Protein AF-A0A9P3EN30-F1 (afdb_monomer_lite)

pLDDT: mean 70.34, std 11.1, range [42.25, 89.81]

Structure (mmCIF, N/CA/C/O backbone):
data_AF-A0A9P3EN30-F1
#
_entry.id   AF-A0A9P3EN30-F1
#
loop_
_atom_site.group_PDB
_atom_site.id
_atom_site.type_symbol
_atom_site.label_atom_id
_atom_site.label_alt_id
_atom_site.label_comp_id
_atom_site.label_asym_id
_atom_site.label_entity_id
_atom_site.label_seq_id
_atom_site.pdbx_PDB_ins_code
_atom_site.Cartn_x
_atom_site.Cartn_y
_atom_site.Cartn_z
_atom_site.occupancy
_atom_site.B_iso_or_equiv
_atom_site.auth_seq_id
_atom_site.auth_comp_id
_atom_site.auth_asym_id
_atom_site.auth_atom_id
_atom_site.pdbx_PDB_model_num
ATOM 1 N N . MET A 1 1 ? -31.417 14.725 46.335 1.00 55.69 1 MET A N 1
ATOM 2 C CA . MET A 1 1 ? -30.729 13.462 46.699 1.00 55.69 1 MET A CA 1
ATOM 3 C C . MET A 1 1 ? -31.680 12.294 46.997 1.00 55.69 1 MET A C 1
ATOM 5 O O . MET A 1 1 ? -31.452 11.221 46.461 1.00 55.69 1 MET A O 1
ATOM 9 N N . LYS A 1 2 ? -32.785 12.468 47.745 1.00 59.62 2 LYS A N 1
ATOM 10 C CA . LYS A 1 2 ? -33.697 11.354 48.117 1.00 59.62 2 LYS A CA 1
ATOM 11 C C . LYS A 1 2 ? -34.393 10.621 46.945 1.00 59.62 2 LYS A C 1
ATOM 13 O O . LYS A 1 2 ? -34.670 9.437 47.063 1.00 59.62 2 LYS A O 1
ATOM 18 N N . LYS A 1 3 ? -34.639 11.283 45.805 1.00 69.25 3 LYS A N 1
ATOM 19 C CA . LYS A 1 3 ? -35.356 10.684 44.655 1.00 69.25 3 LYS A CA 1
ATOM 20 C C . LYS A 1 3 ? -34.527 9.665 43.844 1.00 69.25 3 LYS A C 1
ATOM 22 O O . LYS A 1 3 ? -35.104 8.753 43.269 1.00 69.25 3 LYS A O 1
ATOM 27 N N . LEU A 1 4 ? -33.194 9.782 43.831 1.00 76.06 4 LEU A N 1
ATOM 28 C CA . LEU A 1 4 ? -32.304 8.910 43.041 1.00 76.06 4 LEU A CA 1
ATOM 29 C C . LEU A 1 4 ? -32.184 7.501 43.651 1.00 76.06 4 LEU A C 1
ATOM 31 O O . LEU A 1 4 ? -32.182 6.499 42.946 1.00 76.06 4 LEU A O 1
ATOM 35 N N . ILE A 1 5 ? -32.139 7.438 44.982 1.00 75.88 5 ILE A N 1
ATOM 36 C CA . ILE A 1 5 ? -31.975 6.195 45.747 1.00 75.88 5 ILE A CA 1
ATOM 37 C C . ILE A 1 5 ? -33.205 5.292 45.581 1.00 75.88 5 ILE A C 1
ATOM 39 O O . ILE A 1 5 ? -33.071 4.081 45.431 1.00 75.88 5 ILE A O 1
ATOM 43 N N . ILE A 1 6 ? -34.401 5.890 45.532 1.00 78.94 6 ILE A N 1
ATOM 44 C CA . ILE A 1 6 ? -35.661 5.163 45.333 1.00 78.94 6 ILE A CA 1
ATOM 45 C C . ILE A 1 6 ? -35.693 4.508 43.946 1.00 78.94 6 ILE A C 1
ATOM 47 O O . ILE A 1 6 ? -36.067 3.347 43.835 1.00 78.94 6 ILE A O 1
ATOM 51 N N . ALA A 1 7 ? -35.238 5.202 42.898 1.00 75.12 7 ALA A N 1
ATOM 52 C CA . ALA A 1 7 ? -35.200 4.645 41.545 1.00 75.12 7 ALA A CA 1
ATOM 53 C C . ALA A 1 7 ? -34.265 3.426 41.441 1.00 75.12 7 ALA A C 1
ATOM 55 O O . ALA A 1 7 ? -34.632 2.412 40.853 1.00 75.12 7 ALA A O 1
ATOM 56 N N . ILE A 1 8 ? -33.089 3.491 42.071 1.00 72.56 8 ILE A N 1
ATOM 57 C CA . ILE A 1 8 ? -32.125 2.381 42.095 1.00 72.56 8 ILE A CA 1
ATOM 58 C C . ILE A 1 8 ? -32.691 1.181 42.871 1.00 72.56 8 ILE A C 1
ATOM 60 O O . ILE A 1 8 ? -32.582 0.049 42.404 1.00 72.56 8 ILE A O 1
ATOM 64 N N . LEU A 1 9 ? -33.355 1.417 44.010 1.00 73.81 9 LEU A N 1
ATOM 65 C CA . LEU A 1 9 ? -34.010 0.369 44.806 1.00 73.81 9 LEU A CA 1
ATOM 66 C C . LEU A 1 9 ? -35.153 -0.321 44.051 1.00 73.81 9 LEU A C 1
ATOM 68 O O . LEU A 1 9 ? -35.285 -1.539 44.133 1.00 73.81 9 LEU A O 1
ATOM 72 N N . VAL A 1 10 ? -35.944 0.434 43.283 1.00 76.12 10 VAL A N 1
ATOM 73 C CA . VAL A 1 10 ? -37.014 -0.124 42.442 1.00 76.12 10 VAL A CA 1
ATOM 74 C C . VAL A 1 10 ? -36.429 -0.997 41.329 1.00 76.12 10 VAL A C 1
ATOM 76 O O . VAL A 1 10 ? -36.909 -2.106 41.113 1.00 76.12 10 VAL A O 1
ATOM 79 N N . ILE A 1 11 ? -35.346 -0.565 40.674 1.00 70.62 11 ILE A N 1
ATOM 80 C CA . ILE A 1 11 ? -34.656 -1.368 39.650 1.00 70.62 11 ILE A CA 1
ATOM 81 C C . ILE A 1 11 ? -34.078 -2.659 40.259 1.00 70.62 11 ILE A C 1
ATOM 83 O O . ILE A 1 11 ? -34.235 -3.736 39.684 1.00 70.62 11 ILE A O 1
ATOM 87 N N . LEU A 1 12 ? -33.471 -2.583 41.448 1.00 67.75 12 LEU A N 1
ATOM 88 C CA . LEU A 1 12 ? -32.952 -3.743 42.187 1.00 67.75 12 LEU A CA 1
ATOM 89 C C . LEU A 1 12 ? -34.051 -4.734 42.602 1.00 67.75 12 LEU A C 1
ATOM 91 O O . LEU A 1 12 ? -33.827 -5.946 42.550 1.00 67.75 12 LEU A O 1
ATOM 95 N N . ALA A 1 13 ? -35.227 -4.233 42.985 1.00 71.25 13 ALA A N 1
ATOM 96 C CA . ALA A 1 13 ? -36.374 -5.051 43.367 1.00 71.25 13 ALA A CA 1
ATOM 97 C C . ALA A 1 13 ? -37.032 -5.742 42.161 1.00 71.25 13 ALA A C 1
ATOM 99 O O . ALA A 1 13 ? -37.394 -6.911 42.255 1.00 71.25 13 ALA A O 1
ATOM 100 N N . VAL A 1 14 ? -37.147 -5.048 41.022 1.00 70.69 14 VAL A N 1
ATOM 101 C CA . VAL A 1 14 ? -37.791 -5.576 39.805 1.00 70.69 14 VAL A CA 1
ATOM 102 C C . VAL A 1 14 ? -36.902 -6.587 39.080 1.00 70.69 14 VAL A C 1
ATOM 104 O O . VAL A 1 14 ? -37.383 -7.632 38.649 1.00 70.69 14 VAL A O 1
ATOM 107 N N . PHE A 1 15 ? -35.601 -6.312 38.949 1.00 64.19 15 PHE A N 1
ATOM 108 C CA . PHE A 1 15 ? -34.694 -7.187 38.197 1.00 64.19 15 PHE A CA 1
ATOM 109 C C . PHE A 1 15 ? -34.085 -8.313 39.041 1.00 64.19 15 PHE A C 1
ATOM 111 O O . PHE A 1 15 ? -33.541 -9.264 38.481 1.00 64.19 15 PHE A O 1
ATOM 118 N N . GLY A 1 16 ? -34.214 -8.250 40.371 1.00 62.38 16 GLY A N 1
ATOM 119 C CA . GLY A 1 16 ? -33.592 -9.182 41.305 1.00 62.38 16 GLY A CA 1
ATOM 120 C C . GLY A 1 16 ? -32.074 -8.995 41.335 1.00 62.38 16 GLY A C 1
ATOM 121 O O . GLY A 1 16 ? -31.396 -9.076 40.310 1.00 62.38 16 GLY A O 1
ATOM 122 N N . GLY A 1 17 ? -31.501 -8.789 42.524 1.00 60.69 17 GLY A N 1
ATOM 123 C CA . GLY A 1 17 ? -30.069 -8.490 42.697 1.00 60.69 17 GLY A CA 1
ATOM 124 C C . GLY A 1 17 ? -29.086 -9.483 42.046 1.00 60.69 17 GLY A C 1
ATOM 125 O O . GLY A 1 17 ? -27.920 -9.148 41.874 1.00 60.69 17 GLY A O 1
ATOM 126 N N . LYS A 1 18 ? -29.544 -10.674 41.628 1.00 60.25 18 LYS A N 1
ATOM 127 C CA . LYS A 1 18 ? -28.743 -11.679 40.910 1.00 60.25 18 LYS A CA 1
ATOM 128 C C . LYS A 1 18 ? -28.651 -11.486 39.386 1.00 60.25 18 LYS A C 1
ATOM 130 O O . LYS A 1 18 ? -27.697 -11.988 38.805 1.00 60.25 18 LYS A O 1
ATOM 135 N N . ARG A 1 19 ? -29.590 -10.797 38.718 1.00 60.09 19 ARG A N 1
ATOM 136 C CA . ARG A 1 19 ? -29.583 -10.658 37.237 1.00 60.09 19 ARG A CA 1
ATOM 137 C C . ARG A 1 19 ? -28.842 -9.418 36.733 1.00 60.09 19 ARG A C 1
ATOM 139 O O . ARG A 1 19 ? -28.317 -9.433 35.626 1.00 60.09 19 ARG A O 1
ATOM 146 N N . LEU A 1 20 ? -28.755 -8.370 37.553 1.00 59.31 20 LEU A N 1
ATOM 147 C CA . LEU A 1 20 ? -28.055 -7.121 37.222 1.00 59.31 20 LEU A CA 1
ATOM 148 C C . LEU A 1 20 ? -26.546 -7.305 36.942 1.00 59.31 20 LEU A C 1
ATOM 150 O O . LEU A 1 20 ? -26.084 -6.777 35.933 1.00 59.31 20 LEU A O 1
ATOM 154 N N . PRO A 1 21 ? -25.774 -8.076 37.739 1.00 59.09 21 PRO A N 1
ATOM 155 C CA . PRO A 1 21 ? -24.357 -8.317 37.447 1.00 59.09 21 PRO A CA 1
ATOM 156 C C . PRO A 1 21 ? -24.142 -9.109 36.150 1.00 59.09 21 PRO A C 1
ATOM 158 O O . PRO A 1 21 ? -23.206 -8.821 35.409 1.00 59.09 21 PRO A O 1
ATOM 161 N N . GLY A 1 22 ? -25.032 -10.066 35.852 1.00 63.31 22 GLY A N 1
ATOM 162 C CA . GLY A 1 22 ? -24.991 -10.868 34.624 1.00 63.31 22 GLY A CA 1
ATOM 163 C C . GLY A 1 22 ? -25.236 -10.028 33.371 1.00 63.31 22 GLY A C 1
ATOM 164 O O . GLY A 1 22 ? -24.428 -10.065 32.453 1.00 63.31 22 GLY A O 1
ATOM 165 N N . LEU A 1 23 ? -26.271 -9.181 33.380 1.00 61.09 23 LEU A N 1
ATOM 166 C CA . LEU A 1 23 ? -26.591 -8.275 32.267 1.00 61.09 23 LEU A CA 1
ATOM 167 C C . LEU A 1 23 ? -25.481 -7.250 31.993 1.00 61.09 23 LEU A C 1
ATOM 169 O O . LEU A 1 23 ? -25.187 -6.944 30.840 1.00 61.09 23 LEU A O 1
ATOM 173 N N . VAL A 1 24 ? -24.840 -6.719 33.040 1.00 61.00 24 VAL A N 1
ATOM 174 C CA . VAL A 1 24 ? -23.713 -5.784 32.885 1.00 61.00 24 VAL A CA 1
ATOM 175 C C . VAL A 1 24 ? -22.478 -6.513 32.353 1.00 61.00 24 VAL A C 1
ATOM 177 O O . VAL A 1 24 ? -21.816 -5.999 31.453 1.00 61.00 24 VAL A O 1
ATOM 180 N N . SER A 1 25 ? -22.198 -7.723 32.847 1.00 55.12 25 SER A N 1
ATOM 181 C CA . SER A 1 25 ? -21.105 -8.562 32.347 1.00 55.12 25 SER A CA 1
ATOM 182 C C . SER A 1 25 ? -21.302 -8.935 30.877 1.00 55.12 25 SER A C 1
ATOM 184 O O . SER A 1 25 ? -20.388 -8.741 30.085 1.00 55.12 25 SER A O 1
ATOM 186 N N . GLU A 1 26 ? -22.493 -9.388 30.481 1.00 61.53 26 GLU A N 1
ATOM 187 C CA . GLU A 1 26 ? -22.837 -9.701 29.088 1.00 61.53 26 GLU A CA 1
ATOM 188 C C . GLU A 1 26 ? -22.718 -8.476 28.180 1.00 61.53 26 GLU A C 1
ATOM 190 O O . GLU A 1 26 ? -22.184 -8.576 27.079 1.00 61.53 26 GLU A O 1
ATOM 195 N N . HIS A 1 27 ? -23.145 -7.297 28.639 1.00 61.72 27 HIS A N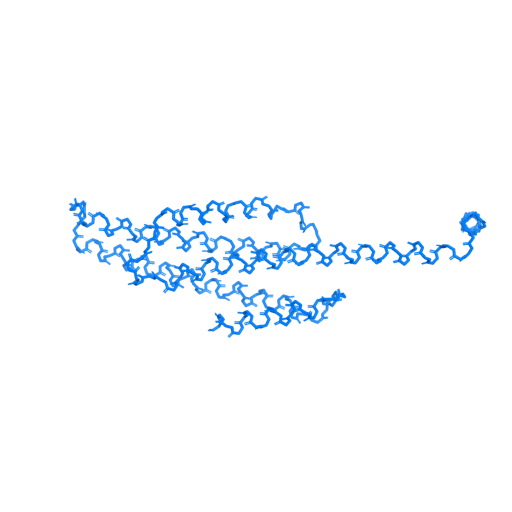 1
ATOM 196 C CA . HIS A 1 27 ? -23.056 -6.076 27.840 1.00 61.72 27 HIS A CA 1
ATOM 197 C C . HIS A 1 27 ? -21.609 -5.582 27.671 1.00 61.72 27 HIS A C 1
ATOM 199 O O . HIS A 1 27 ? -21.232 -5.120 26.593 1.00 61.72 27 HIS A O 1
ATOM 205 N N . ILE A 1 28 ? -20.777 -5.704 28.711 1.00 54.56 28 ILE A N 1
ATOM 206 C CA . ILE A 1 28 ? -19.339 -5.398 28.644 1.00 54.56 28 ILE A CA 1
ATOM 207 C C . ILE A 1 28 ? -18.626 -6.410 27.742 1.00 54.56 28 ILE A C 1
ATOM 209 O O . ILE A 1 28 ? -17.816 -6.024 26.902 1.00 54.56 28 ILE A O 1
ATOM 213 N N . GLN A 1 29 ? -18.953 -7.694 27.866 1.00 54.97 29 GLN A N 1
ATOM 214 C CA . GLN A 1 29 ? -18.346 -8.764 27.082 1.00 54.97 29 GLN A CA 1
ATOM 215 C C . GLN A 1 29 ? -18.758 -8.674 25.607 1.00 54.97 29 GLN A C 1
ATOM 217 O O . GLN A 1 29 ? -17.894 -8.744 24.741 1.00 54.97 29 GLN A O 1
ATOM 222 N N . ALA A 1 30 ? -20.029 -8.391 25.307 1.00 55.00 30 ALA A N 1
ATOM 223 C CA . ALA A 1 30 ? -20.512 -8.149 23.947 1.00 55.00 30 ALA A CA 1
ATOM 224 C C . ALA A 1 30 ? -19.870 -6.904 23.314 1.00 55.00 30 ALA A C 1
ATOM 226 O O . ALA A 1 30 ? -19.456 -6.953 22.156 1.00 55.00 30 ALA A O 1
ATOM 227 N N . LYS A 1 31 ? -19.714 -5.805 24.070 1.00 55.16 31 LYS A N 1
ATOM 228 C CA . LYS A 1 31 ? -18.977 -4.621 23.592 1.00 55.16 31 LYS A CA 1
ATOM 229 C C . LYS A 1 31 ? -17.501 -4.916 23.334 1.00 55.16 31 LYS A C 1
ATOM 231 O O . LYS A 1 31 ? -16.965 -4.443 22.338 1.00 55.16 31 LYS A O 1
ATOM 236 N N . ASN A 1 32 ? -16.853 -5.689 24.202 1.00 56.84 32 ASN A N 1
ATOM 237 C CA . ASN A 1 32 ? -15.453 -6.067 24.020 1.00 56.84 32 ASN A CA 1
ATOM 238 C C . ASN A 1 32 ? -15.273 -6.990 22.810 1.00 56.84 32 ASN A C 1
ATOM 240 O O . ASN A 1 32 ? -14.376 -6.752 22.013 1.00 56.84 32 ASN A O 1
ATOM 244 N N . VAL A 1 33 ? -16.152 -7.977 22.618 1.00 58.66 33 VAL A N 1
ATOM 245 C CA . VAL A 1 33 ? -16.120 -8.881 21.456 1.00 58.66 33 VAL A CA 1
ATOM 246 C C . VAL A 1 33 ? -16.350 -8.118 20.147 1.00 58.66 33 VAL A C 1
ATOM 248 O O . VAL A 1 33 ? -15.622 -8.349 19.184 1.00 58.66 33 VAL A O 1
ATOM 251 N N . ALA A 1 34 ? -17.297 -7.174 20.115 1.00 57.97 34 ALA A N 1
ATOM 252 C CA . ALA A 1 34 ? -17.528 -6.322 18.947 1.00 57.97 34 ALA A CA 1
ATOM 253 C C . ALA A 1 34 ? -16.301 -5.451 18.618 1.00 57.97 34 ALA A C 1
ATOM 255 O O . ALA A 1 34 ? -15.856 -5.434 17.473 1.00 57.97 34 ALA A O 1
ATOM 256 N N . ASN A 1 35 ? -15.688 -4.817 19.626 1.00 62.06 35 ASN A N 1
ATOM 257 C CA . ASN A 1 35 ? -14.464 -4.033 19.436 1.00 62.06 35 ASN A CA 1
ATOM 258 C C . ASN A 1 35 ? -13.300 -4.903 18.923 1.00 62.06 35 ASN A C 1
ATOM 260 O O . ASN A 1 35 ? -12.541 -4.459 18.066 1.00 62.06 35 ASN A O 1
ATOM 264 N N . THR A 1 36 ? -13.155 -6.138 19.415 1.00 64.88 36 THR A N 1
ATOM 265 C CA . THR A 1 36 ? -12.117 -7.066 18.937 1.00 64.88 36 THR A CA 1
ATOM 266 C C . THR A 1 36 ? -12.363 -7.481 17.483 1.00 64.88 36 THR A C 1
ATOM 268 O O . THR A 1 36 ? -11.420 -7.531 16.699 1.00 64.88 36 THR A O 1
ATOM 271 N N . ALA A 1 37 ? -13.612 -7.733 17.084 1.00 68.56 37 ALA A N 1
ATOM 272 C CA . ALA A 1 37 ? -13.944 -8.079 15.701 1.00 68.56 37 ALA A CA 1
ATOM 273 C C . ALA A 1 37 ? -13.653 -6.926 14.721 1.00 68.56 37 ALA A C 1
ATOM 275 O O . ALA A 1 37 ? -12.982 -7.142 13.710 1.00 68.56 37 ALA A O 1
ATOM 276 N N . GLU A 1 38 ? -14.084 -5.703 15.050 1.00 66.75 38 GLU A N 1
ATOM 277 C CA . GLU A 1 38 ? -13.811 -4.486 14.264 1.00 66.75 38 GLU A CA 1
ATOM 278 C C . GLU A 1 38 ? -12.300 -4.243 14.114 1.00 66.75 38 GLU A C 1
ATOM 280 O O . GLU A 1 38 ? -11.798 -3.965 13.023 1.00 66.75 38 GLU A O 1
ATOM 285 N N . TYR A 1 39 ? -11.550 -4.420 15.204 1.00 67.94 39 TYR A N 1
ATOM 286 C CA . TYR A 1 39 ? -10.096 -4.276 15.227 1.00 67.94 39 TYR A CA 1
ATOM 287 C C . TYR A 1 39 ? -9.393 -5.310 14.331 1.00 67.94 39 TYR A C 1
ATOM 289 O O . TYR A 1 39 ? -8.495 -4.965 13.559 1.00 67.94 39 TYR A O 1
ATOM 297 N N . ASN A 1 40 ? -9.835 -6.570 14.373 1.00 69.00 40 ASN A N 1
ATOM 298 C CA . ASN A 1 40 ? -9.265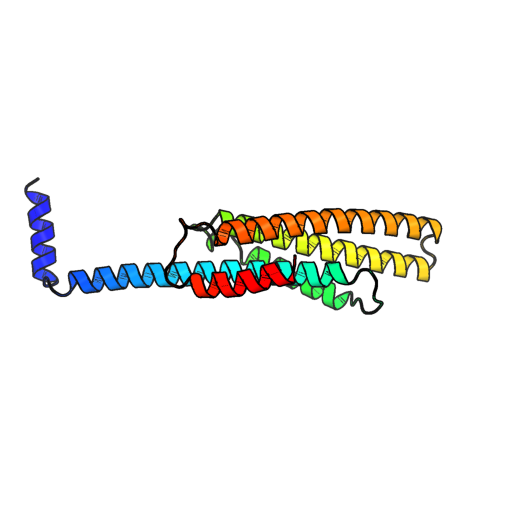 -7.656 13.568 1.00 69.00 40 ASN A CA 1
ATOM 299 C C . ASN A 1 40 ? -9.520 -7.466 12.079 1.00 69.00 40 ASN A C 1
ATOM 301 O O . ASN A 1 40 ? -8.636 -7.720 11.257 1.00 69.00 40 ASN A O 1
ATOM 305 N N . GLN A 1 41 ? -10.719 -7.003 11.734 1.00 69.88 41 GLN A N 1
ATOM 306 C CA . GLN A 1 41 ? -11.071 -6.671 10.364 1.00 69.88 41 GLN A CA 1
ATOM 307 C C . GLN A 1 41 ? -10.198 -5.521 9.839 1.00 69.88 41 GLN A C 1
ATOM 309 O O . GLN A 1 41 ? -9.700 -5.611 8.717 1.00 69.88 41 GLN A O 1
ATOM 314 N N . ALA A 1 42 ? -9.935 -4.500 10.668 1.00 67.25 42 ALA A N 1
ATOM 315 C CA . ALA A 1 42 ? -9.027 -3.396 10.341 1.00 67.25 42 ALA A CA 1
ATOM 316 C C . ALA A 1 42 ? -7.629 -3.904 9.990 1.00 67.25 42 ALA A C 1
ATOM 318 O O . ALA A 1 42 ? -7.105 -3.639 8.912 1.00 67.25 42 ALA A O 1
ATOM 319 N N . ILE A 1 43 ? -7.035 -4.661 10.911 1.00 67.25 43 ILE A N 1
ATOM 320 C CA . ILE A 1 43 ? -5.675 -5.172 10.771 1.00 67.25 43 ILE A CA 1
ATOM 321 C C . ILE A 1 43 ? -5.566 -6.072 9.546 1.00 67.25 43 ILE A C 1
ATOM 323 O O . ILE A 1 43 ? -4.648 -5.903 8.750 1.00 67.25 43 ILE A O 1
ATOM 327 N N . SER A 1 44 ? -6.518 -6.985 9.357 1.00 71.44 44 SER A N 1
ATOM 328 C CA . SER A 1 44 ? -6.507 -7.905 8.218 1.00 71.44 44 SER A CA 1
ATOM 329 C C . SER A 1 44 ? -6.552 -7.153 6.887 1.00 71.44 44 SER A C 1
ATOM 331 O O . SER A 1 44 ? -5.775 -7.467 5.989 1.00 71.44 44 SER A O 1
ATOM 333 N N . ALA A 1 45 ? -7.391 -6.117 6.781 1.00 68.94 45 ALA A N 1
ATOM 334 C CA . ALA A 1 45 ? -7.464 -5.278 5.587 1.00 68.94 45 ALA A CA 1
ATOM 335 C C . ALA A 1 45 ? -6.153 -4.513 5.332 1.00 68.94 45 ALA A C 1
ATOM 337 O O . ALA A 1 45 ? -5.700 -4.432 4.191 1.00 68.94 45 ALA A O 1
ATOM 338 N N . ILE A 1 46 ? -5.506 -3.998 6.385 1.00 66.50 46 ILE A N 1
ATOM 339 C CA . ILE A 1 46 ? -4.207 -3.313 6.282 1.00 66.50 46 ILE A CA 1
ATOM 340 C C . ILE A 1 46 ? -3.110 -4.273 5.805 1.00 66.50 46 ILE A C 1
ATOM 342 O O . ILE A 1 46 ? -2.293 -3.923 4.953 1.00 66.50 46 ILE A O 1
ATOM 346 N N . LEU A 1 47 ? -3.065 -5.487 6.353 1.00 69.88 47 LEU A N 1
ATOM 347 C CA . LEU A 1 47 ? -2.080 -6.494 5.958 1.00 69.88 47 LEU A CA 1
ATOM 348 C C . LEU A 1 47 ? -2.298 -6.962 4.523 1.00 69.88 47 LEU A C 1
ATOM 350 O O . LEU A 1 47 ? -1.334 -7.112 3.777 1.00 69.88 47 LEU A O 1
ATOM 354 N N . GLU A 1 48 ? -3.550 -7.182 4.128 1.00 74.12 48 GLU A N 1
ATOM 355 C CA . GLU A 1 48 ? -3.896 -7.571 2.764 1.00 74.12 48 GLU A CA 1
ATOM 356 C C . GLU A 1 48 ? -3.516 -6.477 1.758 1.00 74.12 48 GLU A C 1
ATOM 358 O O . GLU A 1 48 ? -2.915 -6.785 0.726 1.00 74.12 48 GLU A O 1
ATOM 363 N N . ALA A 1 49 ? -3.779 -5.207 2.086 1.00 67.44 49 ALA A N 1
ATOM 364 C CA . ALA A 1 49 ? -3.353 -4.056 1.294 1.00 67.44 49 ALA A CA 1
ATOM 365 C C . ALA A 1 49 ? -1.827 -4.010 1.124 1.00 67.44 49 ALA A C 1
ATOM 367 O O . ALA A 1 49 ? -1.331 -3.991 -0.001 1.00 67.44 49 ALA A O 1
ATOM 368 N N . ASN A 1 50 ? -1.073 -4.085 2.224 1.00 67.50 50 ASN A N 1
ATOM 369 C CA . ASN A 1 50 ? 0.391 -4.081 2.168 1.00 67.50 50 ASN A CA 1
ATOM 370 C C . ASN A 1 50 ? 0.948 -5.287 1.404 1.00 67.50 50 ASN A C 1
ATOM 372 O O . ASN A 1 50 ? 1.887 -5.138 0.628 1.00 67.50 50 ASN A O 1
ATOM 376 N N . LYS A 1 51 ? 0.357 -6.477 1.567 1.00 73.44 51 LYS A N 1
ATOM 377 C CA . LYS A 1 51 ? 0.754 -7.668 0.807 1.00 73.44 51 LYS A CA 1
ATOM 378 C C . LYS A 1 51 ? 0.581 -7.454 -0.697 1.00 73.44 51 LYS A C 1
ATOM 380 O O . LYS A 1 51 ? 1.465 -7.834 -1.465 1.00 73.44 51 LYS A O 1
ATOM 385 N N . LEU A 1 52 ? -0.531 -6.848 -1.118 1.00 67.50 52 LEU A N 1
ATOM 386 C CA . LEU A 1 52 ? -0.750 -6.461 -2.514 1.00 67.50 52 LEU A CA 1
ATOM 387 C C . LEU A 1 52 ? 0.329 -5.470 -2.977 1.00 67.50 52 LEU A C 1
ATOM 389 O O . LEU A 1 52 ? 0.956 -5.718 -4.002 1.00 67.50 52 LEU A O 1
ATOM 393 N N . ALA A 1 53 ? 0.623 -4.420 -2.202 1.00 62.72 53 ALA A N 1
ATOM 394 C CA . ALA A 1 53 ? 1.687 -3.458 -2.521 1.00 62.72 53 ALA A CA 1
ATOM 395 C C . ALA A 1 53 ? 3.050 -4.130 -2.749 1.00 62.72 53 ALA A C 1
ATOM 397 O O . ALA A 1 53 ? 3.717 -3.856 -3.745 1.00 62.72 53 ALA A O 1
ATOM 398 N N . LEU A 1 54 ? 3.438 -5.029 -1.838 1.00 64.19 54 LEU A N 1
ATOM 399 C CA . LEU A 1 54 ? 4.733 -5.714 -1.845 1.00 64.19 54 LEU A CA 1
ATOM 400 C C . LEU A 1 54 ? 4.851 -6.728 -2.990 1.00 64.19 54 LEU A C 1
ATOM 402 O O . LEU A 1 54 ? 5.871 -6.801 -3.669 1.00 64.19 54 LEU A O 1
ATOM 406 N N . THR A 1 55 ? 3.766 -7.447 -3.293 1.00 67.31 55 THR A N 1
ATOM 407 C CA . THR A 1 55 ? 3.709 -8.344 -4.466 1.00 67.31 55 THR A CA 1
ATOM 408 C C . THR A 1 55 ? 3.968 -7.573 -5.768 1.00 67.31 55 THR A C 1
ATOM 410 O O . THR A 1 55 ? 4.498 -8.115 -6.740 1.00 67.31 55 THR A O 1
ATOM 413 N N . HIS A 1 56 ? 3.616 -6.285 -5.792 1.00 62.59 56 HIS A N 1
ATOM 414 C CA . HIS A 1 56 ? 3.858 -5.411 -6.932 1.00 62.59 56 HIS A CA 1
ATOM 415 C C . HIS A 1 56 ? 5.180 -4.635 -6.870 1.00 62.59 56 HIS A C 1
ATOM 417 O O . HIS A 1 56 ? 5.626 -4.188 -7.925 1.00 62.59 56 HIS A O 1
ATOM 423 N N . SER A 1 57 ? 5.849 -4.542 -5.712 1.00 56.94 57 SER A N 1
ATOM 424 C CA . SER A 1 57 ? 7.204 -3.975 -5.596 1.00 56.94 57 SER A CA 1
ATOM 425 C C . SER A 1 57 ? 8.298 -4.948 -6.031 1.00 56.94 57 SER A C 1
ATOM 427 O O . SER A 1 57 ? 9.218 -4.555 -6.743 1.00 56.94 57 SER A O 1
ATOM 429 N N . ASP A 1 58 ? 8.178 -6.228 -5.670 1.00 53.84 58 ASP A N 1
ATOM 430 C CA . ASP A 1 58 ? 9.242 -7.236 -5.846 1.00 53.84 58 ASP A CA 1
ATOM 431 C C . ASP A 1 58 ? 9.427 -7.723 -7.290 1.00 53.84 58 ASP A C 1
ATOM 433 O O . ASP A 1 58 ? 10.249 -8.592 -7.587 1.00 53.84 58 ASP A O 1
ATOM 437 N N . HIS A 1 59 ? 8.639 -7.202 -8.225 1.00 51.72 59 HIS A N 1
ATOM 438 C CA . HIS A 1 59 ? 8.536 -7.765 -9.565 1.00 51.72 59 HIS A CA 1
ATOM 439 C C . HIS A 1 59 ? 8.737 -6.736 -10.679 1.00 51.72 59 HIS A C 1
ATOM 441 O O . HIS A 1 59 ? 8.220 -6.905 -11.787 1.00 51.72 59 HIS A O 1
ATOM 447 N N . PHE A 1 60 ? 9.540 -5.705 -10.422 1.00 48.09 60 PHE A N 1
ATOM 448 C CA . PHE A 1 60 ? 9.965 -4.755 -11.453 1.00 48.09 60 PHE A CA 1
ATOM 449 C C . PHE A 1 60 ? 10.776 -5.403 -12.601 1.00 48.09 60 PHE A C 1
ATOM 451 O O . PHE A 1 60 ? 10.998 -4.759 -13.619 1.00 48.09 60 PHE A O 1
ATOM 458 N N . ILE A 1 61 ? 11.204 -6.672 -12.463 1.00 43.44 61 ILE A N 1
ATOM 459 C CA . ILE A 1 61 ? 12.221 -7.300 -13.333 1.00 43.44 61 ILE A CA 1
ATOM 460 C C . ILE A 1 61 ? 11.755 -8.598 -14.044 1.00 43.44 61 ILE A C 1
ATOM 462 O O . ILE A 1 61 ? 12.446 -9.061 -14.943 1.00 43.44 61 ILE A O 1
ATOM 466 N N . ASN A 1 62 ? 10.586 -9.182 -13.734 1.00 42.25 62 ASN A N 1
ATOM 467 C CA . ASN A 1 62 ? 10.150 -10.442 -14.377 1.00 42.25 62 ASN A CA 1
ATOM 468 C C . ASN A 1 62 ? 9.011 -10.252 -15.396 1.00 42.25 62 ASN A C 1
ATOM 470 O O . ASN A 1 62 ? 7.976 -9.665 -15.080 1.00 42.25 62 ASN A O 1
ATOM 474 N N . ASP A 1 63 ? 9.174 -10.855 -16.581 1.00 50.72 63 ASP A N 1
ATOM 475 C CA . ASP A 1 63 ? 8.294 -10.801 -17.769 1.00 50.72 63 ASP A CA 1
ATOM 476 C C . ASP A 1 63 ? 6.849 -11.324 -17.573 1.00 50.72 63 ASP A C 1
ATOM 478 O O . ASP A 1 63 ? 6.038 -11.271 -18.495 1.00 50.72 63 ASP A O 1
ATOM 482 N N . ASN A 1 64 ? 6.476 -11.780 -16.373 1.00 58.00 64 ASN A N 1
ATOM 483 C CA . ASN A 1 64 ? 5.147 -12.333 -16.068 1.00 58.00 64 ASN A CA 1
ATOM 484 C C . ASN A 1 64 ? 4.142 -11.289 -15.545 1.00 58.00 64 ASN A C 1
ATOM 486 O O . ASN A 1 64 ? 3.173 -11.640 -14.868 1.00 58.00 64 ASN A O 1
ATOM 490 N N . PHE A 1 65 ? 4.356 -10.000 -15.818 1.00 66.62 65 PHE A N 1
ATOM 491 C CA . PHE A 1 65 ? 3.377 -8.980 -15.451 1.00 66.62 65 PHE A CA 1
ATOM 492 C C . PHE A 1 65 ? 2.097 -9.133 -16.282 1.00 66.62 65 PHE A C 1
ATOM 494 O O . PHE A 1 65 ? 2.130 -9.076 -17.510 1.00 66.62 65 PHE A O 1
ATOM 501 N N . SER A 1 66 ? 0.962 -9.291 -15.597 1.00 72.25 66 SER A N 1
ATOM 502 C CA . SER A 1 66 ? -0.365 -9.342 -16.207 1.00 72.25 66 SER A CA 1
ATOM 503 C C . SER A 1 66 ? -1.098 -8.013 -15.971 1.00 72.25 66 SER A C 1
ATOM 505 O O . SER A 1 66 ? -1.502 -7.738 -14.837 1.00 72.25 66 SER A O 1
ATOM 507 N N . PRO A 1 67 ? -1.317 -7.189 -17.018 1.00 71.56 67 PRO A N 1
ATOM 508 C CA . PRO A 1 67 ? -2.077 -5.945 -16.893 1.00 71.56 67 PRO A CA 1
ATOM 509 C C . PRO A 1 67 ? -3.514 -6.160 -16.407 1.00 71.56 67 PRO A C 1
ATOM 511 O O . PRO A 1 67 ? -4.051 -5.317 -15.695 1.00 71.56 67 PRO A O 1
ATOM 514 N N . SER A 1 68 ? -4.132 -7.295 -16.757 1.00 74.88 68 SER A N 1
ATOM 515 C CA . SER A 1 68 ? -5.472 -7.645 -16.278 1.00 74.88 68 SER A CA 1
ATOM 516 C C . SER A 1 68 ? -5.473 -7.943 -14.779 1.00 74.88 68 SER A C 1
ATOM 518 O O . SER A 1 68 ? -6.321 -7.414 -14.070 1.00 74.88 68 SER A O 1
ATOM 520 N N . ALA A 1 69 ? -4.482 -8.689 -14.275 1.00 75.25 69 ALA A N 1
ATOM 521 C CA . ALA A 1 69 ? -4.355 -8.938 -12.838 1.00 75.25 69 ALA A CA 1
ATOM 522 C C . ALA A 1 69 ? -4.127 -7.634 -12.050 1.00 75.25 69 ALA A C 1
ATOM 524 O O . ALA A 1 69 ? -4.732 -7.423 -11.005 1.00 75.25 69 ALA A O 1
ATOM 525 N N . ALA A 1 70 ? -3.320 -6.713 -12.586 1.00 71.62 70 ALA A N 1
ATOM 526 C CA . ALA A 1 70 ? -3.116 -5.397 -11.983 1.00 71.62 70 ALA A CA 1
ATOM 527 C C . ALA A 1 70 ? -4.402 -4.543 -11.952 1.00 71.62 70 ALA A C 1
ATOM 529 O O . ALA A 1 70 ? -4.656 -3.843 -10.972 1.00 71.62 70 ALA A O 1
ATOM 530 N N . ALA A 1 71 ? -5.239 -4.608 -12.992 1.00 75.50 71 ALA A N 1
ATOM 531 C CA . ALA A 1 71 ? -6.531 -3.921 -13.016 1.00 75.50 71 ALA A CA 1
ATOM 532 C C . ALA A 1 71 ? -7.532 -4.506 -11.998 1.00 75.50 71 ALA A C 1
ATOM 534 O O . ALA A 1 71 ? -8.257 -3.751 -11.334 1.00 75.50 71 ALA A O 1
ATOM 535 N N . ASP A 1 72 ? -7.541 -5.831 -11.837 1.00 79.69 72 ASP A N 1
ATOM 536 C CA . ASP A 1 72 ? -8.337 -6.520 -10.817 1.00 79.69 72 ASP A CA 1
ATOM 537 C C . ASP A 1 72 ? -7.882 -6.122 -9.405 1.00 79.69 72 ASP A C 1
ATOM 539 O O . ASP A 1 72 ? -8.711 -5.785 -8.554 1.00 79.69 72 ASP A O 1
ATOM 543 N N . ASP A 1 73 ? -6.571 -6.050 -9.173 1.00 76.50 73 ASP A N 1
ATOM 544 C CA . ASP A 1 73 ? -5.994 -5.625 -7.897 1.00 76.50 73 ASP A CA 1
ATOM 545 C C . ASP A 1 73 ? -6.301 -4.154 -7.574 1.00 76.50 73 ASP A C 1
ATOM 547 O O . ASP A 1 73 ? -6.654 -3.836 -6.435 1.00 76.50 73 ASP A O 1
ATOM 551 N N . ILE A 1 74 ? -6.268 -3.250 -8.563 1.00 70.12 74 ILE A N 1
ATOM 552 C CA . ILE A 1 74 ? -6.724 -1.856 -8.396 1.00 70.12 74 ILE A CA 1
ATOM 553 C C . ILE A 1 74 ? -8.195 -1.820 -7.981 1.00 70.12 74 ILE A C 1
ATOM 555 O O . ILE A 1 74 ? -8.572 -1.073 -7.075 1.00 70.12 74 ILE A O 1
ATOM 559 N N . THR A 1 75 ? -9.036 -2.620 -8.633 1.00 78.81 75 THR A N 1
ATOM 560 C CA . THR A 1 75 ? -10.467 -2.698 -8.317 1.00 78.81 75 THR A CA 1
ATOM 561 C C . THR A 1 75 ? -10.680 -3.227 -6.903 1.00 78.81 75 THR A C 1
ATOM 563 O O . THR A 1 75 ? -11.477 -2.673 -6.143 1.00 78.81 75 THR A O 1
ATOM 566 N N . LYS A 1 76 ? -9.915 -4.246 -6.505 1.00 77.88 76 LYS A N 1
ATOM 567 C CA . LYS A 1 76 ? -9.922 -4.797 -5.151 1.00 77.88 76 LYS A CA 1
ATOM 568 C C . LYS A 1 76 ? -9.515 -3.750 -4.115 1.00 77.88 76 LYS A C 1
ATOM 570 O O . LYS A 1 76 ? -10.237 -3.565 -3.140 1.00 77.88 76 LYS A O 1
ATOM 575 N N . ILE A 1 77 ? -8.426 -3.016 -4.343 1.00 68.12 77 ILE A N 1
ATOM 576 C CA . ILE A 1 77 ? -7.964 -1.929 -3.463 1.00 68.12 77 ILE A CA 1
ATOM 577 C C . ILE A 1 77 ? -9.002 -0.823 -3.350 1.00 68.12 77 ILE A C 1
ATOM 579 O O . ILE A 1 77 ? -9.301 -0.375 -2.247 1.00 68.12 77 ILE A O 1
ATOM 583 N N . ARG A 1 78 ? -9.609 -0.418 -4.465 1.00 69.44 78 ARG A N 1
ATOM 584 C CA . ARG A 1 78 ? -10.672 0.590 -4.470 1.00 69.44 78 ARG A CA 1
ATOM 585 C C . ARG A 1 78 ? -11.884 0.133 -3.658 1.00 69.44 78 ARG A C 1
ATOM 587 O O . ARG A 1 78 ? -12.410 0.899 -2.859 1.00 69.44 78 ARG A O 1
ATOM 594 N N . ASN A 1 79 ? -12.289 -1.127 -3.803 1.00 76.75 79 ASN A N 1
ATOM 595 C CA . ASN A 1 79 ? -13.366 -1.711 -3.005 1.00 76.75 79 ASN A CA 1
ATOM 596 C C . ASN A 1 79 ? -13.004 -1.792 -1.515 1.00 76.75 79 ASN A C 1
ATOM 598 O O . ASN A 1 79 ? -13.871 -1.582 -0.672 1.00 76.75 79 ASN A O 1
ATOM 602 N N . MET A 1 80 ? -11.741 -2.074 -1.178 1.00 69.88 80 MET A N 1
ATOM 603 C CA . MET A 1 80 ? -11.260 -2.024 0.205 1.00 69.88 80 MET A CA 1
ATOM 604 C C . MET A 1 80 ? -11.299 -0.594 0.755 1.00 69.88 80 MET A C 1
ATOM 606 O O . MET A 1 80 ? -11.819 -0.399 1.847 1.00 69.88 80 MET A O 1
ATOM 610 N N . LEU A 1 81 ? -10.856 0.405 -0.014 1.00 65.31 81 LEU A N 1
ATOM 611 C CA . LEU A 1 81 ? -10.934 1.825 0.352 1.00 65.31 81 LEU A CA 1
ATOM 612 C C . LEU A 1 81 ? -12.377 2.271 0.630 1.00 65.31 81 LEU A C 1
ATOM 614 O O . LEU A 1 81 ? -12.618 2.906 1.646 1.00 65.31 81 LEU A O 1
ATOM 618 N N . TYR A 1 82 ? -13.339 1.891 -0.219 1.00 66.88 82 TYR A N 1
ATOM 619 C CA . TYR A 1 82 ? -14.759 2.206 -0.002 1.00 66.88 82 TYR A CA 1
ATOM 620 C C . TYR A 1 82 ? -15.368 1.504 1.217 1.00 66.88 82 TYR A C 1
ATOM 622 O O . TYR A 1 82 ? -16.319 2.006 1.803 1.00 66.88 82 TYR A O 1
ATOM 630 N N . ARG A 1 83 ? -14.867 0.320 1.585 1.00 65.50 83 ARG A N 1
ATOM 631 C CA . ARG A 1 83 ? -15.342 -0.417 2.769 1.00 65.50 83 ARG A CA 1
ATOM 632 C C . ARG A 1 83 ? -14.729 0.110 4.057 1.00 65.50 83 ARG A C 1
ATOM 634 O O . ARG A 1 83 ? -15.383 0.086 5.093 1.00 65.50 83 ARG A O 1
ATOM 641 N N . ILE A 1 84 ? -13.497 0.602 3.984 1.00 61.62 84 ILE A N 1
ATOM 642 C CA . ILE A 1 84 ? -12.832 1.352 5.047 1.00 61.62 84 ILE A CA 1
ATOM 643 C C . ILE A 1 84 ? -13.339 2.795 4.980 1.00 61.62 84 ILE A C 1
ATOM 645 O O . ILE A 1 84 ? -12.567 3.732 4.844 1.00 61.62 84 ILE A O 1
ATOM 649 N N . ASP A 1 85 ? -14.654 2.985 5.033 1.00 57.03 85 ASP A N 1
ATOM 650 C CA . ASP A 1 85 ? -15.226 4.305 5.266 1.00 57.03 85 ASP A CA 1
ATOM 651 C C . ASP A 1 85 ? -15.194 4.598 6.774 1.00 57.03 85 ASP A C 1
ATOM 653 O O . ASP A 1 85 ? -15.205 3.681 7.608 1.00 57.03 85 ASP A O 1
ATOM 657 N N . ALA A 1 86 ? -15.128 5.876 7.140 1.00 52.47 86 ALA A N 1
ATOM 658 C CA . ALA A 1 86 ? -15.003 6.334 8.525 1.00 52.47 86 ALA A CA 1
ATOM 659 C C . ALA A 1 86 ? -16.148 5.824 9.427 1.00 52.47 86 ALA A C 1
ATOM 661 O O . ALA A 1 86 ? -15.980 5.708 10.642 1.00 52.47 86 ALA A O 1
ATOM 662 N N . GLU A 1 87 ? -17.283 5.451 8.829 1.00 54.94 87 GLU A N 1
ATOM 663 C CA . GLU A 1 87 ? -18.447 4.878 9.507 1.00 54.94 87 GLU A CA 1
ATOM 664 C C . GLU A 1 87 ? -18.192 3.491 10.123 1.00 54.94 87 GLU A C 1
ATOM 666 O O . GLU A 1 87 ? -18.817 3.161 11.130 1.00 54.94 87 GLU A O 1
ATOM 671 N N . GLN A 1 88 ? -17.246 2.699 9.595 1.00 54.69 88 GLN A N 1
ATOM 672 C CA . GLN A 1 88 ? -16.845 1.414 10.199 1.00 54.69 88 GLN A CA 1
ATOM 673 C C . GLN A 1 88 ? -15.746 1.567 11.261 1.00 54.69 88 GLN A C 1
ATOM 675 O O . GLN A 1 88 ? -15.510 0.649 12.044 1.00 54.69 88 GLN A O 1
ATOM 680 N N . PHE A 1 89 ? -15.092 2.734 11.331 1.00 57.38 89 PHE A N 1
ATOM 681 C CA . PHE A 1 89 ? -13.978 3.004 12.247 1.00 57.38 89 PHE A CA 1
ATOM 682 C C . PHE A 1 89 ? -14.168 4.211 13.184 1.00 57.38 89 PHE A C 1
ATOM 684 O O . PHE A 1 89 ? -13.172 4.863 13.522 1.00 57.38 89 PHE A O 1
ATOM 691 N N . PRO A 1 90 ? -15.373 4.512 13.712 1.00 58.19 90 PRO A N 1
ATOM 692 C CA . PRO A 1 90 ? -15.579 5.708 14.531 1.00 58.19 90 PRO A CA 1
ATOM 693 C C . PRO A 1 90 ? -14.750 5.696 15.827 1.00 58.19 90 PRO A C 1
ATOM 695 O O . PRO A 1 90 ? -14.544 6.735 16.448 1.00 58.19 90 PRO A O 1
ATOM 698 N N . ARG A 1 91 ? -14.258 4.522 16.245 1.00 62.00 91 ARG A N 1
ATOM 699 C CA . ARG A 1 91 ? -13.489 4.322 17.484 1.00 62.00 91 ARG A CA 1
ATOM 700 C C . ARG A 1 91 ? -11.998 4.063 17.268 1.00 62.00 91 ARG A C 1
ATOM 702 O O . ARG A 1 91 ? -11.249 4.067 18.240 1.00 62.00 91 ARG A O 1
ATOM 709 N N . LEU A 1 92 ? -11.557 3.856 16.024 1.00 68.94 92 LEU A N 1
ATOM 710 C CA . LEU A 1 92 ? -10.168 3.520 15.684 1.00 68.94 92 LEU A CA 1
ATOM 711 C C . LEU A 1 92 ? -9.613 4.435 14.570 1.00 68.94 92 LEU A C 1
ATOM 713 O O . LEU A 1 92 ? -9.045 3.942 13.591 1.00 68.94 92 LEU A O 1
ATOM 717 N N . PRO A 1 93 ? -9.720 5.774 14.708 1.00 72.88 93 PRO A N 1
ATOM 718 C CA . PRO A 1 93 ? -9.413 6.721 13.630 1.00 72.88 93 PRO A CA 1
ATOM 719 C C . PRO A 1 93 ? -7.966 6.621 13.137 1.00 72.88 93 PRO A C 1
ATOM 721 O O . PRO A 1 93 ? -7.680 6.835 11.964 1.00 72.88 93 PRO A O 1
ATOM 724 N N . LYS A 1 94 ? -7.038 6.246 14.020 1.00 78.38 94 LYS A N 1
ATOM 725 C CA . LYS A 1 94 ? -5.627 6.106 13.663 1.00 78.38 94 LYS A CA 1
ATOM 726 C C . LYS A 1 94 ? -5.334 4.829 12.861 1.00 78.38 94 LYS A C 1
ATOM 728 O O . LYS A 1 94 ? -4.549 4.900 11.926 1.00 78.38 94 LYS A O 1
ATOM 733 N N . LEU A 1 95 ? -5.985 3.696 13.160 1.00 71.81 95 LEU A N 1
ATOM 734 C CA . LEU A 1 95 ? -5.875 2.484 12.326 1.00 71.81 95 LEU A CA 1
ATOM 735 C C . LEU A 1 95 ? -6.481 2.707 10.950 1.00 71.81 95 LEU A C 1
ATOM 737 O O . LEU A 1 95 ? -5.901 2.301 9.951 1.00 71.81 95 LEU A O 1
ATOM 741 N N . HIS A 1 96 ? -7.611 3.404 10.908 1.00 74.75 96 HIS A N 1
ATOM 742 C CA . HIS A 1 96 ? -8.236 3.817 9.664 1.00 74.75 96 HIS A CA 1
ATOM 743 C C . HIS A 1 96 ? -7.298 4.690 8.812 1.00 74.75 96 HIS A C 1
ATOM 745 O O . HIS A 1 96 ? -7.108 4.404 7.635 1.00 74.75 96 HIS A O 1
ATOM 751 N N . GLN A 1 97 ? -6.624 5.685 9.404 1.00 79.31 97 GLN A N 1
ATOM 752 C CA . GLN A 1 97 ? -5.613 6.489 8.697 1.00 79.31 97 GLN A CA 1
ATOM 753 C C . GLN A 1 97 ? -4.453 5.641 8.156 1.00 79.31 97 GLN A C 1
ATOM 755 O O . GLN A 1 97 ? -4.064 5.803 7.002 1.00 79.31 97 GLN A O 1
ATOM 760 N N . ILE A 1 98 ? -3.919 4.719 8.964 1.00 76.06 98 ILE A N 1
ATOM 761 C CA . ILE A 1 98 ? -2.838 3.814 8.541 1.00 76.06 98 ILE A CA 1
ATOM 762 C C . ILE A 1 98 ? -3.305 2.928 7.374 1.00 76.06 98 ILE A C 1
ATOM 764 O O . ILE A 1 98 ? -2.574 2.758 6.398 1.00 76.06 98 ILE A O 1
ATOM 768 N N . ALA A 1 99 ? -4.538 2.418 7.433 1.00 74.31 99 ALA A N 1
ATOM 769 C CA . ALA A 1 99 ? -5.141 1.624 6.367 1.00 74.31 99 ALA A CA 1
ATOM 770 C C . ALA A 1 99 ? -5.309 2.405 5.067 1.00 74.31 99 ALA A C 1
ATOM 772 O O . ALA A 1 99 ? -4.915 1.922 4.006 1.00 74.31 99 ALA A O 1
ATOM 773 N N . LEU A 1 100 ? -5.839 3.626 5.151 1.00 78.44 100 LEU A N 1
ATOM 774 C CA . LEU A 1 100 ? -5.985 4.512 4.001 1.00 78.44 100 LEU A CA 1
ATOM 775 C C . LEU A 1 100 ? -4.632 4.799 3.347 1.00 78.44 100 LEU A C 1
ATOM 777 O O . LEU A 1 100 ? -4.498 4.641 2.135 1.00 78.44 100 LEU A O 1
ATOM 781 N N . HIS A 1 101 ? -3.617 5.163 4.133 1.00 84.25 101 HIS A N 1
ATOM 782 C CA . HIS A 1 101 ? -2.281 5.433 3.602 1.00 84.25 101 HIS A CA 1
ATOM 783 C C . HIS A 1 101 ? -1.656 4.188 2.961 1.00 84.25 101 HIS A C 1
ATOM 785 O O . HIS A 1 101 ? -1.069 4.281 1.883 1.00 84.25 101 HIS A O 1
ATOM 791 N N . SER A 1 102 ? -1.805 3.018 3.588 1.00 78.50 102 SER A N 1
ATOM 792 C CA . SER A 1 102 ? -1.312 1.750 3.041 1.00 78.50 102 SER A CA 1
ATOM 793 C C . S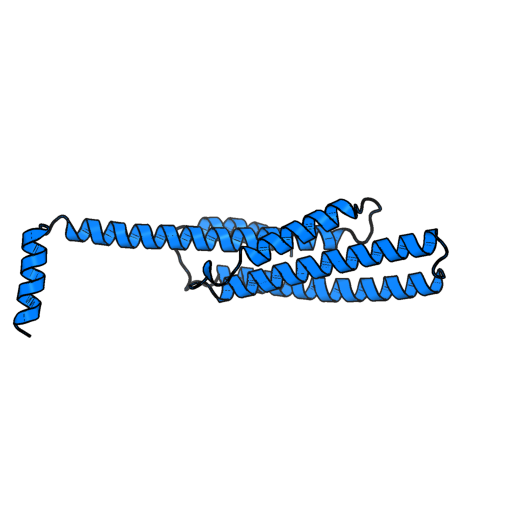ER A 1 102 ? -1.964 1.430 1.691 1.00 78.50 102 SER A C 1
ATOM 795 O O . SER A 1 102 ? -1.270 1.142 0.714 1.00 78.50 102 SER A O 1
ATOM 797 N N . LEU A 1 103 ? -3.289 1.563 1.591 1.00 77.00 103 LEU A N 1
ATOM 798 C CA . LEU A 1 103 ? -4.034 1.341 0.351 1.00 77.00 103 LEU A CA 1
ATOM 799 C C . LEU A 1 103 ? -3.665 2.347 -0.748 1.00 77.00 103 LEU A C 1
ATOM 801 O O . LEU A 1 103 ? -3.561 1.962 -1.910 1.00 77.00 103 LEU A O 1
ATOM 805 N N . GLN A 1 104 ? -3.423 3.613 -0.397 1.00 81.62 104 GLN A N 1
ATOM 806 C CA . GLN A 1 104 ? -2.963 4.637 -1.341 1.00 81.62 104 GLN A CA 1
ATOM 807 C C . GLN A 1 104 ? -1.590 4.298 -1.924 1.00 81.62 104 GLN A C 1
ATOM 809 O O . GLN A 1 104 ? -1.431 4.317 -3.142 1.00 81.62 104 GLN A O 1
ATOM 814 N N . VAL A 1 105 ? -0.621 3.920 -1.083 1.00 82.81 105 VAL A N 1
ATOM 815 C CA . VAL A 1 105 ? 0.708 3.503 -1.560 1.00 82.81 105 VAL A CA 1
ATOM 816 C C . VAL A 1 105 ? 0.604 2.256 -2.434 1.00 82.81 105 VAL A C 1
ATOM 818 O O . VAL A 1 105 ? 1.210 2.203 -3.499 1.00 82.81 105 VAL A O 1
ATOM 821 N N . SER A 1 106 ? -0.219 1.284 -2.034 1.00 76.50 106 SER A N 1
ATOM 822 C CA . SER A 1 106 ? -0.474 0.067 -2.819 1.00 76.50 106 SER A CA 1
ATOM 823 C C . SER A 1 106 ? -1.021 0.390 -4.211 1.00 76.50 106 SER A C 1
ATOM 825 O O . SER A 1 106 ? -0.562 -0.151 -5.213 1.00 76.50 106 SER A O 1
ATOM 827 N N . HIS A 1 107 ? -1.987 1.307 -4.280 1.00 83.00 107 HIS A N 1
ATOM 828 C CA . HIS A 1 107 ? -2.576 1.765 -5.532 1.00 83.00 107 HIS A CA 1
ATOM 829 C C . HIS A 1 107 ? -1.548 2.469 -6.430 1.00 83.00 107 HIS A C 1
ATOM 831 O O . HIS A 1 107 ? -1.472 2.184 -7.625 1.00 83.00 107 HIS A O 1
ATOM 837 N N . GLU A 1 108 ? -0.741 3.368 -5.863 1.00 85.94 108 GLU A N 1
ATOM 838 C CA . GLU A 1 108 ? 0.314 4.072 -6.599 1.00 85.94 108 GLU A CA 1
ATOM 839 C C . GLU A 1 108 ? 1.372 3.103 -7.140 1.00 85.94 108 GLU A C 1
ATOM 841 O O . GLU A 1 108 ? 1.750 3.215 -8.303 1.00 85.94 108 GLU A O 1
ATOM 846 N N . MET A 1 109 ? 1.779 2.105 -6.351 1.00 82.75 109 MET A N 1
ATOM 847 C CA . MET A 1 109 ? 2.718 1.063 -6.781 1.00 82.75 109 MET A CA 1
ATOM 848 C C . MET A 1 109 ? 2.203 0.275 -7.991 1.00 82.75 109 MET A C 1
ATOM 850 O O . MET A 1 109 ? 2.935 0.071 -8.959 1.00 82.75 109 MET A O 1
ATOM 854 N N . ILE A 1 110 ? 0.930 -0.134 -7.978 1.00 77.69 110 ILE A N 1
ATOM 855 C CA . ILE A 1 110 ? 0.333 -0.865 -9.106 1.00 77.69 110 ILE A CA 1
ATOM 856 C C . ILE A 1 110 ? 0.232 0.030 -10.348 1.00 77.69 110 ILE A C 1
ATOM 858 O O . ILE A 1 110 ? 0.497 -0.434 -11.459 1.00 77.69 110 ILE A O 1
ATOM 862 N N . ARG A 1 111 ? -0.099 1.317 -10.175 1.00 84.25 111 ARG A N 1
ATOM 863 C CA . ARG A 1 111 ? -0.136 2.299 -11.271 1.00 84.25 111 ARG A CA 1
ATOM 864 C C . ARG A 1 111 ? 1.230 2.453 -11.936 1.00 84.25 111 ARG A C 1
ATOM 866 O O . ARG A 1 111 ? 1.322 2.292 -13.147 1.00 84.25 111 ARG A O 1
ATOM 873 N N . ILE A 1 112 ? 2.281 2.709 -11.155 1.00 82.75 112 ILE A N 1
ATOM 874 C CA . ILE A 1 112 ? 3.653 2.872 -11.667 1.00 82.75 112 ILE A CA 1
ATOM 875 C C . ILE A 1 112 ? 4.066 1.641 -12.482 1.00 82.75 112 ILE A C 1
ATOM 877 O O . ILE A 1 112 ? 4.676 1.749 -13.546 1.00 82.75 112 ILE A O 1
ATOM 881 N N . ARG A 1 113 ? 3.672 0.452 -12.021 1.00 77.75 113 ARG A N 1
ATOM 882 C CA . ARG A 1 113 ? 3.970 -0.799 -12.711 1.00 77.75 113 ARG A CA 1
ATOM 883 C C . ARG A 1 113 ? 3.207 -0.973 -14.027 1.00 77.75 113 ARG A C 1
ATOM 885 O O . ARG A 1 113 ? 3.788 -1.440 -15.008 1.00 77.75 113 ARG A O 1
ATOM 892 N N . LEU A 1 114 ? 1.934 -0.576 -14.075 1.00 79.06 114 LEU A N 1
ATOM 893 C CA . LEU A 1 114 ? 1.174 -0.500 -15.327 1.00 79.06 114 LEU A CA 1
ATOM 894 C C . LEU A 1 114 ? 1.840 0.468 -16.315 1.00 79.06 114 LEU A C 1
ATOM 896 O O . LEU A 1 114 ? 2.016 0.116 -17.483 1.00 79.06 114 LEU A O 1
ATOM 900 N N . ASP A 1 115 ? 2.275 1.635 -15.840 1.00 83.88 115 ASP A N 1
ATOM 901 C CA . ASP A 1 115 ? 2.948 2.648 -16.659 1.00 83.88 115 ASP A CA 1
ATOM 902 C C . ASP A 1 115 ? 4.272 2.113 -17.236 1.00 83.88 115 ASP A C 1
ATOM 904 O O . ASP A 1 115 ? 4.527 2.247 -18.438 1.00 83.88 115 ASP A O 1
ATOM 908 N N . ALA A 1 116 ? 5.070 1.401 -16.433 1.00 81.44 116 ALA A N 1
ATOM 909 C CA . ALA A 1 116 ? 6.299 0.743 -16.886 1.00 81.44 116 ALA A CA 1
ATOM 910 C C . ALA A 1 116 ? 6.030 -0.294 -17.990 1.00 81.44 116 ALA A C 1
ATOM 912 O O . ALA A 1 116 ? 6.720 -0.327 -19.014 1.00 81.44 116 ALA A O 1
ATOM 913 N N . HIS A 1 117 ? 4.978 -1.102 -17.841 1.00 78.94 117 HIS A N 1
ATOM 914 C CA . HIS A 1 117 ? 4.577 -2.054 -18.876 1.00 78.94 117 HIS A CA 1
ATOM 915 C C . HIS A 1 117 ? 4.132 -1.352 -20.171 1.00 78.94 117 HIS A C 1
ATOM 917 O O . HIS A 1 117 ? 4.467 -1.787 -21.278 1.00 78.94 117 HIS A O 1
ATOM 923 N N . MET A 1 118 ? 3.427 -0.222 -20.057 1.00 81.31 118 MET A N 1
ATOM 924 C CA . MET A 1 118 ? 3.027 0.585 -21.211 1.00 81.31 118 MET A CA 1
ATOM 925 C C . MET A 1 118 ? 4.221 1.216 -21.935 1.00 81.31 118 MET A C 1
ATOM 927 O O . MET A 1 118 ? 4.191 1.311 -23.163 1.00 81.31 118 MET A O 1
ATOM 931 N N . VAL A 1 119 ? 5.284 1.624 -21.231 1.00 80.62 119 VAL A N 1
ATOM 932 C CA . VAL A 1 119 ? 6.548 2.074 -21.853 1.00 80.62 119 VAL A CA 1
ATOM 933 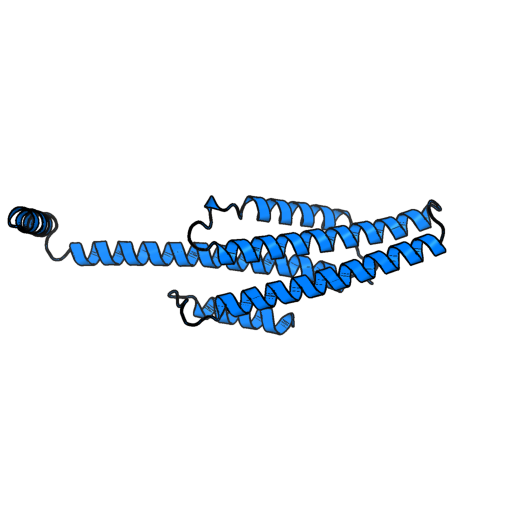C C . VAL A 1 119 ? 7.118 0.971 -22.751 1.00 80.62 119 VAL A C 1
ATOM 935 O O . VAL A 1 119 ? 7.388 1.224 -23.926 1.00 80.62 119 VAL A O 1
ATOM 938 N N . ILE A 1 120 ? 7.208 -0.267 -22.252 1.00 75.94 120 ILE A N 1
ATOM 939 C CA . ILE A 1 120 ? 7.704 -1.421 -23.026 1.00 75.94 120 ILE A CA 1
ATOM 940 C C . ILE A 1 120 ? 6.851 -1.643 -24.285 1.00 75.94 120 ILE A C 1
ATOM 942 O O . ILE A 1 120 ? 7.386 -1.829 -25.382 1.00 75.94 120 ILE A O 1
ATOM 946 N N . GLY A 1 121 ? 5.522 -1.573 -24.160 1.00 80.44 121 GLY A N 1
ATOM 947 C CA . GLY A 1 121 ? 4.606 -1.659 -25.302 1.00 80.44 121 GLY A CA 1
ATOM 948 C C . GLY A 1 121 ? 4.816 -0.538 -26.328 1.00 80.44 121 GLY A C 1
ATOM 949 O O . GLY A 1 121 ? 4.849 -0.792 -27.533 1.00 80.44 121 GLY A O 1
ATOM 950 N N . ARG A 1 122 ? 5.019 0.707 -25.874 1.00 82.31 122 ARG A N 1
ATOM 951 C CA . ARG A 1 122 ? 5.269 1.868 -26.747 1.00 82.31 122 ARG A CA 1
ATOM 952 C C . ARG A 1 122 ? 6.574 1.734 -27.541 1.00 82.31 122 ARG A C 1
ATOM 954 O O . ARG A 1 122 ? 6.582 2.110 -28.712 1.00 82.31 122 ARG A O 1
ATOM 961 N N . VAL A 1 123 ? 7.626 1.149 -26.962 1.00 79.88 123 VAL A N 1
ATOM 962 C CA . VAL A 1 123 ? 8.875 0.825 -27.684 1.00 79.88 123 VAL A CA 1
ATOM 963 C C . VAL A 1 123 ? 8.634 -0.236 -28.757 1.00 79.88 123 VAL A C 1
ATOM 965 O O . VAL A 1 123 ? 9.014 -0.044 -29.915 1.00 79.88 123 VAL A O 1
ATOM 968 N N . LYS A 1 124 ? 7.953 -1.338 -28.403 1.00 80.31 124 LYS A N 1
ATOM 969 C CA . LYS A 1 124 ? 7.640 -2.435 -29.341 1.00 80.31 124 LYS A CA 1
ATOM 970 C C . LYS A 1 124 ? 6.852 -1.954 -30.561 1.00 80.31 124 LYS A C 1
ATOM 972 O O . LYS A 1 124 ? 7.091 -2.432 -31.662 1.00 80.31 124 LYS A O 1
ATOM 977 N N . HIS A 1 125 ? 5.962 -0.980 -30.378 1.00 86.44 125 HIS A N 1
ATOM 978 C CA . HIS A 1 125 ? 5.176 -0.367 -31.455 1.00 86.44 125 HIS A CA 1
ATOM 979 C C . HIS A 1 125 ? 5.825 0.876 -32.091 1.00 86.44 125 HIS A C 1
ATOM 981 O O . HIS A 1 125 ? 5.147 1.599 -32.816 1.00 86.44 125 HIS A O 1
ATOM 987 N N . HIS A 1 126 ? 7.103 1.149 -31.803 1.00 82.50 126 HIS A N 1
ATOM 988 C CA . HIS A 1 126 ? 7.887 2.266 -32.356 1.00 82.50 126 HIS A CA 1
ATOM 989 C C . HIS A 1 126 ? 7.257 3.652 -32.121 1.00 82.50 126 HIS A C 1
ATOM 991 O O . HIS A 1 126 ? 7.479 4.589 -32.884 1.00 82.50 126 HIS A O 1
ATOM 997 N N . LYS A 1 127 ? 6.463 3.796 -31.051 1.00 85.75 127 LYS A N 1
ATOM 998 C CA . LYS A 1 127 ? 5.807 5.060 -30.675 1.00 85.75 127 LYS A CA 1
ATOM 999 C C . LYS A 1 127 ? 6.732 6.009 -29.912 1.00 85.75 127 LYS A C 1
ATOM 1001 O O . LYS A 1 127 ? 6.445 7.198 -29.847 1.00 85.75 127 LYS A O 1
ATOM 1006 N N . ILE A 1 128 ? 7.797 5.484 -29.309 1.00 84.19 128 ILE A N 1
ATOM 1007 C CA . ILE A 1 128 ? 8.836 6.241 -28.600 1.00 84.19 128 ILE A CA 1
ATOM 1008 C C . ILE A 1 128 ? 10.211 5.674 -28.957 1.00 84.19 128 ILE A C 1
ATOM 1010 O O . ILE A 1 128 ? 10.322 4.494 -29.303 1.00 84.19 128 ILE A O 1
ATOM 1014 N N . THR A 1 129 ? 11.254 6.500 -28.868 1.00 89.75 129 THR A N 1
ATOM 1015 C CA . THR A 1 129 ? 12.633 6.053 -29.106 1.00 89.75 129 THR A CA 1
ATOM 1016 C C . THR A 1 129 ? 13.164 5.234 -27.923 1.00 89.75 129 THR A C 1
ATOM 1018 O O . THR A 1 129 ? 12.672 5.377 -26.797 1.00 89.75 129 THR A O 1
ATOM 1021 N N . PRO A 1 130 ? 14.191 4.390 -28.134 1.00 85.94 130 PRO A N 1
ATOM 1022 C CA . PRO A 1 130 ? 14.862 3.692 -27.043 1.00 85.94 130 PRO A CA 1
ATOM 1023 C C . PRO A 1 130 ? 15.458 4.634 -25.987 1.00 85.94 130 PRO A C 1
ATOM 1025 O O . PRO A 1 130 ? 15.426 4.293 -24.806 1.00 85.94 130 PRO A O 1
ATOM 1028 N N . GLU A 1 131 ? 15.979 5.811 -26.366 1.00 88.88 131 GLU A N 1
ATOM 1029 C CA . GLU A 1 131 ? 16.449 6.800 -25.384 1.00 88.88 131 GLU A CA 1
ATOM 1030 C C . GLU A 1 131 ? 15.309 7.325 -24.511 1.00 88.88 131 GLU A C 1
ATOM 1032 O O . GLU A 1 131 ? 15.452 7.359 -23.289 1.00 88.88 131 GLU A O 1
ATOM 1037 N N . GLN A 1 132 ? 14.165 7.675 -25.111 1.00 86.38 132 GLN A N 1
ATOM 1038 C CA . GLN A 1 132 ? 13.005 8.153 -24.358 1.00 86.38 132 GLN A CA 1
ATOM 1039 C C . GLN A 1 132 ? 12.496 7.079 -23.394 1.00 86.38 132 GLN A C 1
ATOM 1041 O O . GLN A 1 132 ? 12.213 7.362 -22.237 1.00 86.38 132 GLN A O 1
ATOM 1046 N N . ALA A 1 133 ? 12.454 5.822 -23.834 1.00 82.56 133 ALA A N 1
ATOM 1047 C CA . ALA A 1 133 ? 12.043 4.715 -22.981 1.00 82.56 133 ALA A CA 1
ATOM 1048 C C . ALA A 1 133 ? 12.978 4.488 -21.785 1.00 82.56 133 ALA A C 1
ATOM 1050 O O . ALA A 1 133 ? 12.510 4.123 -20.710 1.00 82.56 133 ALA A O 1
ATOM 1051 N N . LYS A 1 134 ? 14.290 4.713 -21.950 1.00 84.12 134 LYS A N 1
ATOM 1052 C CA . LYS A 1 134 ? 15.255 4.649 -20.840 1.00 84.12 134 LYS A CA 1
ATOM 1053 C C . LYS A 1 134 ? 15.024 5.761 -19.820 1.00 84.12 134 LYS A C 1
ATOM 1055 O O . LYS A 1 134 ? 15.132 5.497 -18.626 1.00 84.12 134 LYS A O 1
ATOM 1060 N N . LEU A 1 135 ? 14.711 6.974 -20.280 1.00 88.00 135 LEU A N 1
ATOM 1061 C CA . LEU A 1 135 ? 14.382 8.101 -19.403 1.00 88.00 135 LEU A CA 1
ATOM 1062 C C . LEU A 1 135 ? 13.090 7.831 -18.622 1.00 88.00 135 LEU A C 1
ATOM 1064 O O . LEU A 1 135 ? 13.112 7.899 -17.395 1.00 88.00 135 LEU A O 1
ATOM 1068 N N . ASP A 1 136 ? 12.019 7.427 -19.313 1.00 83.25 136 ASP A N 1
ATOM 1069 C CA . ASP A 1 136 ? 10.738 7.063 -18.692 1.00 83.25 136 ASP A CA 1
ATOM 1070 C C . ASP A 1 136 ? 10.929 5.935 -17.654 1.00 83.25 136 ASP A C 1
ATOM 1072 O O . ASP A 1 136 ? 10.405 5.998 -16.545 1.00 83.25 136 ASP A O 1
ATOM 1076 N N . ALA A 1 137 ? 11.717 4.902 -17.977 1.00 82.88 137 ALA A N 1
ATOM 1077 C CA . ALA A 1 137 ? 11.988 3.798 -17.055 1.00 82.88 137 ALA A CA 1
ATOM 1078 C C . ALA A 1 137 ? 12.768 4.239 -15.804 1.00 82.88 137 ALA A C 1
ATOM 1080 O O . ALA A 1 137 ? 12.478 3.762 -14.707 1.00 82.88 137 ALA A O 1
ATOM 1081 N N . ALA A 1 138 ? 13.737 5.147 -15.949 1.00 83.81 138 ALA A N 1
ATOM 1082 C CA . ALA A 1 138 ? 14.499 5.683 -14.822 1.00 83.81 138 ALA A CA 1
ATOM 1083 C C . ALA A 1 138 ? 13.626 6.541 -13.892 1.00 83.81 138 ALA A C 1
ATOM 1085 O O . ALA A 1 138 ? 13.762 6.462 -12.670 1.00 83.81 138 ALA A O 1
ATOM 1086 N N . GLU A 1 139 ? 12.706 7.328 -14.453 1.00 89.81 139 GLU A N 1
ATOM 1087 C CA . GLU A 1 139 ? 11.735 8.100 -13.676 1.00 89.81 139 GLU A CA 1
ATOM 1088 C C . GLU A 1 139 ? 10.795 7.187 -12.880 1.00 89.81 139 GLU A C 1
ATOM 1090 O O . GLU A 1 139 ? 10.635 7.372 -11.672 1.00 89.81 139 GLU A O 1
ATOM 1095 N N . LEU A 1 140 ? 10.244 6.158 -13.528 1.00 85.62 140 LEU A N 1
ATOM 1096 C CA . LEU A 1 140 ? 9.359 5.185 -12.885 1.00 85.62 140 LEU A CA 1
ATOM 1097 C C . LEU A 1 140 ? 10.079 4.378 -11.795 1.00 85.62 140 LEU A C 1
ATOM 1099 O O . LEU A 1 140 ? 9.486 4.092 -10.755 1.00 85.62 140 LEU A O 1
ATOM 1103 N N . ALA A 1 141 ? 11.357 4.042 -11.992 1.00 81.06 141 ALA A N 1
ATOM 1104 C CA . ALA A 1 141 ? 12.171 3.388 -10.967 1.00 81.06 141 ALA A CA 1
ATOM 1105 C C . ALA A 1 141 ? 12.343 4.283 -9.729 1.00 81.06 141 ALA A C 1
ATOM 1107 O O . ALA A 1 141 ? 12.103 3.837 -8.609 1.00 81.06 141 ALA A O 1
ATOM 1108 N N . ARG A 1 142 ? 12.658 5.572 -9.921 1.00 88.12 142 ARG A N 1
ATOM 1109 C CA . ARG A 1 142 ? 12.758 6.534 -8.814 1.00 88.12 142 ARG A CA 1
ATOM 1110 C C . ARG A 1 142 ? 11.430 6.696 -8.074 1.00 88.12 142 ARG A C 1
ATOM 1112 O O . ARG A 1 142 ? 11.417 6.705 -6.846 1.00 88.12 142 ARG A O 1
ATOM 1119 N N . GLU A 1 143 ? 10.316 6.805 -8.802 1.00 89.12 143 GLU A N 1
ATOM 1120 C CA . GLU A 1 143 ? 8.987 6.890 -8.184 1.00 89.12 143 GLU A CA 1
ATOM 1121 C C . GLU A 1 143 ? 8.694 5.631 -7.351 1.00 89.12 143 GLU A C 1
ATOM 1123 O O . GLU A 1 143 ? 8.203 5.726 -6.228 1.00 89.12 143 GLU A O 1
ATOM 1128 N N . THR A 1 144 ? 9.066 4.455 -7.859 1.00 83.19 144 THR A N 1
ATOM 1129 C CA . THR A 1 144 ? 8.907 3.174 -7.155 1.00 83.19 144 THR A CA 1
ATOM 1130 C C . THR A 1 144 ? 9.667 3.151 -5.836 1.00 83.19 144 THR A C 1
ATOM 1132 O O . THR A 1 144 ? 9.084 2.798 -4.811 1.00 83.19 144 THR A O 1
ATOM 1135 N N . ASP A 1 145 ? 10.933 3.569 -5.828 1.00 83.44 145 ASP A N 1
ATOM 1136 C CA . ASP A 1 145 ? 11.751 3.608 -4.611 1.00 83.44 145 ASP A CA 1
ATOM 1137 C C . ASP A 1 145 ? 11.154 4.554 -3.555 1.00 83.44 145 ASP A C 1
ATOM 1139 O O . ASP A 1 145 ? 11.077 4.213 -2.370 1.00 83.44 145 ASP A O 1
ATOM 1143 N N . GLU A 1 146 ? 10.660 5.722 -3.980 1.00 88.31 146 GLU A N 1
ATOM 1144 C CA . GLU A 1 146 ? 9.981 6.680 -3.100 1.00 88.31 146 GLU A CA 1
ATOM 1145 C C . GLU A 1 146 ? 8.710 6.080 -2.476 1.00 88.31 146 GLU A C 1
ATOM 1147 O O . GLU A 1 146 ? 8.467 6.222 -1.268 1.00 88.31 146 GLU A O 1
ATOM 1152 N N . LYS A 1 147 ? 7.891 5.385 -3.276 1.00 85.00 147 LYS A N 1
ATOM 1153 C CA . LYS A 1 147 ? 6.677 4.718 -2.786 1.00 85.00 147 LYS A CA 1
ATOM 1154 C C . LYS A 1 147 ? 7.000 3.536 -1.879 1.00 85.00 147 LYS A C 1
ATOM 1156 O O . LYS A 1 147 ? 6.345 3.384 -0.848 1.00 85.00 147 LYS A O 1
ATOM 1161 N N . LEU A 1 148 ? 8.030 2.754 -2.193 1.00 81.69 148 LEU A N 1
ATOM 1162 C CA . LEU A 1 148 ? 8.488 1.643 -1.364 1.00 81.69 148 LEU A CA 1
ATOM 1163 C C . LEU A 1 148 ? 8.952 2.133 0.011 1.00 81.69 148 LEU A C 1
ATOM 1165 O O . LEU A 1 148 ? 8.530 1.591 1.035 1.00 81.69 148 LEU A O 1
ATOM 1169 N N . ALA A 1 149 ? 9.759 3.196 0.056 1.00 83.69 149 ALA A N 1
ATOM 1170 C CA . ALA A 1 149 ? 10.192 3.812 1.308 1.00 83.69 149 ALA A CA 1
ATOM 1171 C C . ALA A 1 149 ? 8.998 4.295 2.149 1.00 83.69 149 ALA A C 1
ATOM 1173 O O . ALA A 1 149 ? 8.948 4.061 3.361 1.00 83.69 149 ALA A O 1
ATOM 1174 N N . ARG A 1 150 ? 7.995 4.911 1.508 1.00 83.44 150 ARG A N 1
ATOM 1175 C CA . ARG A 1 150 ? 6.751 5.324 2.175 1.00 83.44 150 ARG A CA 1
ATOM 1176 C C . ARG A 1 150 ? 5.960 4.128 2.711 1.00 83.44 150 ARG A C 1
ATOM 1178 O O . ARG A 1 150 ? 5.513 4.174 3.855 1.00 83.44 150 ARG A O 1
ATOM 1185 N N . GLY A 1 151 ? 5.821 3.062 1.925 1.00 80.50 151 GLY A N 1
ATOM 1186 C CA . GLY A 1 151 ? 5.157 1.820 2.331 1.00 80.50 151 GLY A CA 1
ATOM 1187 C C . GLY A 1 151 ? 5.806 1.192 3.564 1.00 80.50 151 GLY A C 1
ATOM 1188 O O . GLY A 1 151 ? 5.115 0.891 4.537 1.00 80.50 151 GLY A O 1
ATOM 1189 N N . LYS A 1 152 ? 7.143 1.105 3.585 1.00 80.00 152 LYS A N 1
ATOM 1190 C CA . LYS A 1 152 ? 7.909 0.648 4.759 1.00 80.00 152 LYS A CA 1
ATOM 1191 C C . LYS A 1 152 ? 7.661 1.524 5.991 1.00 80.00 152 LYS A C 1
ATOM 1193 O O . LYS A 1 152 ? 7.481 1.006 7.091 1.00 80.00 152 LYS A O 1
ATOM 1198 N N . GLY A 1 153 ? 7.594 2.846 5.815 1.00 82.56 153 GLY A N 1
ATOM 1199 C CA . GLY A 1 153 ? 7.252 3.784 6.889 1.00 82.56 153 GLY A CA 1
ATOM 1200 C C . GLY A 1 153 ? 5.863 3.540 7.490 1.00 82.56 153 GLY A C 1
ATOM 1201 O O . GLY A 1 153 ? 5.721 3.518 8.712 1.00 82.56 153 GLY A O 1
ATOM 1202 N N . ILE A 1 154 ? 4.857 3.290 6.647 1.00 77.94 154 ILE A N 1
ATOM 1203 C CA . ILE A 1 154 ? 3.479 2.991 7.076 1.00 77.94 154 ILE A CA 1
ATOM 1204 C C . ILE A 1 154 ? 3.406 1.641 7.797 1.00 77.94 154 ILE A C 1
ATOM 1206 O O . ILE A 1 154 ? 2.730 1.524 8.818 1.00 77.94 154 ILE A O 1
ATOM 1210 N N . LEU A 1 155 ? 4.120 0.623 7.307 1.00 76.62 155 LEU A N 1
ATOM 1211 C CA . LEU A 1 155 ? 4.183 -0.679 7.971 1.00 76.62 155 LEU A CA 1
ATOM 1212 C C . LEU A 1 155 ? 4.808 -0.558 9.366 1.00 76.62 155 LEU A C 1
ATOM 1214 O O . LEU A 1 155 ? 4.256 -1.068 10.337 1.00 76.62 155 LEU A O 1
ATOM 1218 N N . LYS A 1 156 ? 5.904 0.195 9.491 1.00 82.19 156 LYS A N 1
ATOM 1219 C CA . LYS A 1 156 ? 6.519 0.488 10.790 1.00 82.19 156 LYS A CA 1
ATOM 1220 C C . LYS A 1 156 ? 5.559 1.227 11.724 1.00 82.19 156 LYS A C 1
ATOM 1222 O O . LYS A 1 156 ? 5.482 0.913 12.910 1.00 82.19 156 LYS A O 1
ATOM 1227 N N . GLU A 1 157 ? 4.804 2.191 11.199 1.00 83.06 157 GLU A N 1
ATOM 1228 C CA . GLU A 1 157 ? 3.763 2.891 11.955 1.00 83.06 157 GLU A CA 1
ATOM 1229 C C . GLU A 1 157 ? 2.677 1.928 12.462 1.00 83.06 157 GLU A C 1
ATOM 1231 O O . GLU A 1 157 ? 2.267 2.031 13.619 1.00 83.06 157 GLU A O 1
ATOM 1236 N N . LEU A 1 158 ? 2.258 0.958 11.644 1.00 77.94 158 LEU A N 1
ATOM 1237 C CA . LEU A 1 158 ? 1.316 -0.091 12.035 1.00 77.94 158 LEU A CA 1
ATOM 1238 C C . LEU A 1 158 ? 1.873 -0.989 13.143 1.00 77.94 158 LEU A C 1
ATOM 1240 O O . LEU A 1 158 ? 1.189 -1.181 14.150 1.00 77.94 158 LEU A O 1
ATOM 1244 N N . CYS A 1 159 ? 3.087 -1.532 12.975 1.00 73.31 159 CYS A N 1
ATOM 1245 C CA . CYS A 1 159 ? 3.678 -2.435 13.968 1.00 73.31 159 CYS A CA 1
ATOM 1246 C C . CYS A 1 159 ? 3.801 -1.681 15.319 1.00 73.31 159 CYS A C 1
ATOM 1248 O O . CYS A 1 159 ? 3.289 -2.157 16.333 1.00 73.31 159 CYS A O 1
ATOM 1250 N N . ASN A 1 160 ? 4.280 -0.426 15.317 1.00 81.31 160 ASN A N 1
ATOM 1251 C CA . ASN A 1 160 ? 4.315 0.435 16.512 1.00 81.31 160 ASN A CA 1
ATOM 1252 C C . ASN A 1 160 ? 2.925 0.678 17.126 1.00 81.31 160 ASN A C 1
ATOM 1254 O O . ASN A 1 160 ? 2.757 0.674 18.346 1.00 81.31 160 ASN A O 1
ATOM 1258 N N . TYR A 1 161 ? 1.912 0.922 16.288 1.00 76.62 161 TYR A N 1
ATOM 1259 C CA . TYR A 1 161 ? 0.544 1.167 16.738 1.00 76.62 161 TYR A CA 1
ATOM 1260 C C . TYR A 1 161 ? -0.037 -0.054 17.478 1.00 76.62 161 TYR A C 1
ATOM 1262 O O . TYR A 1 161 ? -0.746 0.105 18.475 1.00 76.62 161 TYR A O 1
ATOM 1270 N N . ILE A 1 162 ? 0.243 -1.264 17.000 1.00 67.44 162 ILE A N 1
ATOM 1271 C CA . ILE A 1 162 ? -0.292 -2.521 17.547 1.00 67.44 162 ILE A CA 1
ATOM 1272 C C . ILE A 1 162 ? 0.472 -2.967 18.806 1.00 67.44 162 ILE A C 1
ATOM 1274 O O . ILE A 1 162 ? -0.117 -3.526 19.740 1.00 67.44 162 ILE A O 1
ATOM 1278 N N . GLU A 1 163 ? 1.778 -2.708 18.851 1.00 69.19 163 GLU A N 1
ATOM 1279 C CA . GLU A 1 163 ? 2.651 -3.085 19.968 1.00 69.19 163 GLU A CA 1
ATOM 1280 C C . GLU A 1 163 ? 2.537 -2.154 21.184 1.00 69.19 163 GLU A C 1
ATOM 1282 O O . GLU A 1 163 ? 2.990 -2.514 22.271 1.00 69.19 163 GLU A O 1
ATOM 1287 N N . ALA A 1 164 ? 1.879 -0.997 21.048 1.00 70.81 164 ALA A N 1
ATOM 1288 C CA . ALA A 1 164 ? 1.670 -0.064 22.151 1.00 70.81 164 ALA A CA 1
ATOM 1289 C C . ALA A 1 164 ? 0.980 -0.750 23.366 1.00 70.81 164 ALA A C 1
ATOM 1291 O O . ALA A 1 164 ? -0.143 -1.261 23.241 1.00 70.81 164 ALA A O 1
ATOM 1292 N N . PRO A 1 165 ? 1.614 -0.758 24.558 1.00 55.62 165 PRO A N 1
ATOM 1293 C CA . PRO A 1 165 ? 1.164 -1.541 25.719 1.00 55.62 165 PRO A CA 1
ATOM 1294 C C . PRO A 1 165 ? -0.164 -1.052 26.319 1.00 55.62 165 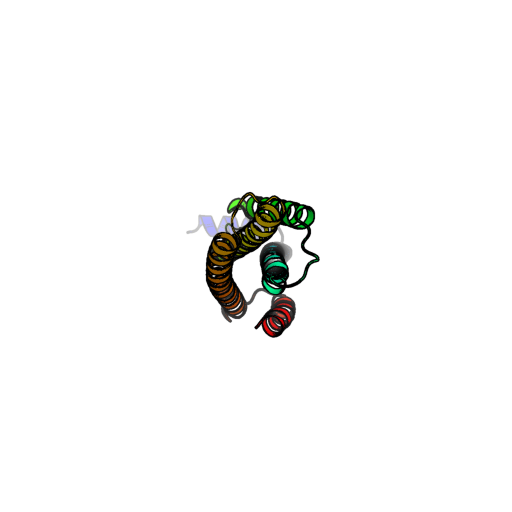PRO A C 1
ATOM 1296 O O . PRO A 1 165 ? -0.934 -1.826 26.885 1.00 55.62 165 PRO A O 1
ATOM 1299 N N . GLU A 1 166 ? -0.496 0.219 26.123 1.00 58.47 166 GLU A N 1
ATOM 1300 C CA . GLU A 1 166 ? -1.759 0.844 26.538 1.00 58.47 166 GLU A CA 1
ATOM 1301 C C . GLU A 1 166 ? -3.002 0.365 25.760 1.00 58.47 166 GLU A C 1
ATOM 1303 O O . GLU A 1 166 ? -4.122 0.753 26.083 1.00 58.47 166 GLU A O 1
ATOM 1308 N N . ARG A 1 167 ? -2.835 -0.499 24.748 1.00 59.62 167 ARG A N 1
ATOM 1309 C CA . ARG A 1 167 ? -3.909 -0.941 23.832 1.00 59.62 167 ARG A CA 1
ATOM 1310 C C . ARG A 1 167 ? -4.296 -2.402 23.997 1.00 59.62 167 ARG A C 1
ATOM 1312 O O . ARG A 1 167 ? -4.714 -3.062 23.049 1.00 59.62 167 ARG A O 1
ATOM 1319 N N . THR A 1 168 ? -4.135 -2.910 25.210 1.00 48.97 168 THR A N 1
ATOM 1320 C CA . THR A 1 168 ? -4.418 -4.301 25.564 1.00 48.97 168 THR A CA 1
ATOM 1321 C C . THR A 1 168 ? -5.927 -4.570 25.503 1.00 48.97 168 THR A C 1
ATOM 1323 O O . THR A 1 168 ? -6.647 -4.388 26.481 1.00 48.97 168 THR A O 1
ATOM 1326 N N . LEU A 1 169 ? -6.415 -4.980 24.328 1.00 54.16 169 LEU A N 1
ATOM 1327 C CA . LEU A 1 169 ? -7.727 -5.609 24.164 1.00 54.16 169 LEU A CA 1
ATOM 1328 C C . LEU A 1 169 ? -7.597 -7.106 24.475 1.00 54.16 169 LEU A C 1
ATOM 1330 O O . LEU A 1 169 ? -6.594 -7.746 24.159 1.00 54.16 169 LEU A O 1
ATOM 1334 N N . ILE A 1 170 ? -8.616 -7.688 25.100 1.00 48.16 170 ILE A N 1
ATOM 1335 C CA . ILE A 1 170 ? -8.651 -9.127 25.386 1.00 48.16 170 ILE A CA 1
ATOM 1336 C C . ILE A 1 170 ? -8.619 -9.893 24.049 1.00 48.16 170 ILE A C 1
ATOM 1338 O O . ILE A 1 170 ? -9.457 -9.651 23.181 1.00 48.16 170 ILE A O 1
ATOM 1342 N N . GLY A 1 171 ? -7.651 -10.803 23.882 1.00 53.50 171 GLY A N 1
ATOM 1343 C CA . GLY A 1 171 ? -7.465 -11.605 22.661 1.00 53.50 171 GLY A CA 1
ATOM 1344 C C . GLY A 1 171 ? -6.515 -11.009 21.613 1.00 53.50 171 GLY A C 1
ATOM 1345 O O . GLY A 1 171 ? -6.290 -11.640 20.583 1.00 53.50 171 GLY A O 1
ATOM 1346 N N . ILE A 1 172 ? -5.919 -9.836 21.867 1.00 58.72 172 ILE A N 1
ATOM 1347 C CA . ILE A 1 172 ? -5.018 -9.162 20.913 1.00 58.72 172 ILE A CA 1
ATOM 1348 C C . ILE A 1 172 ? -3.651 -9.853 20.771 1.00 58.72 172 ILE A C 1
ATOM 1350 O O . ILE A 1 172 ? -2.968 -9.658 19.769 1.00 58.72 172 ILE A O 1
ATOM 1354 N N . ASP A 1 173 ? -3.241 -10.673 21.741 1.00 62.59 173 ASP A N 1
ATOM 1355 C CA . ASP A 1 173 ? -1.895 -11.262 21.774 1.00 62.59 173 ASP A CA 1
ATOM 1356 C C . ASP A 1 173 ? -1.654 -12.261 20.634 1.00 62.59 173 ASP A C 1
ATOM 1358 O O . ASP A 1 173 ? -0.568 -12.299 20.060 1.00 62.59 173 ASP A O 1
ATOM 1362 N N . GLN A 1 174 ? -2.688 -13.001 20.224 1.00 63.12 174 GLN A N 1
ATOM 1363 C CA . GLN A 1 174 ? -2.602 -13.915 19.081 1.00 63.12 174 GLN A CA 1
ATOM 1364 C C . GLN A 1 174 ? -2.425 -13.153 17.754 1.00 63.12 174 GLN A C 1
ATOM 1366 O O . GLN A 1 174 ? -1.724 -13.611 16.855 1.00 63.12 174 GLN A O 1
ATOM 1371 N N . ILE A 1 175 ? -3.009 -11.956 17.657 1.00 57.12 175 ILE A N 1
ATOM 1372 C CA . ILE A 1 175 ? -2.907 -11.071 16.488 1.00 57.12 175 ILE A CA 1
ATOM 1373 C C . ILE A 1 175 ? -1.574 -10.332 16.479 1.00 57.12 175 ILE A C 1
ATOM 1375 O O . ILE A 1 175 ? -0.963 -10.193 15.423 1.00 57.12 175 ILE A O 1
ATOM 1379 N N . ARG A 1 176 ? -1.091 -9.889 17.647 1.00 64.56 176 ARG A N 1
ATOM 1380 C CA . ARG A 1 176 ? 0.265 -9.346 17.808 1.00 64.56 176 ARG A CA 1
ATOM 1381 C C . ARG A 1 176 ? 1.298 -10.344 17.310 1.00 64.56 176 ARG A C 1
ATOM 1383 O O . ARG A 1 176 ? 2.179 -9.954 16.559 1.00 64.56 176 ARG A O 1
ATOM 1390 N N . GLU A 1 177 ? 1.156 -11.619 17.657 1.00 70.75 177 GLU A N 1
ATOM 1391 C CA . GLU A 1 177 ? 2.095 -12.657 17.234 1.00 70.75 177 GLU A CA 1
ATOM 1392 C C . GLU A 1 177 ? 2.021 -12.948 15.723 1.00 70.75 177 GLU A C 1
ATOM 1394 O O . GLU A 1 177 ? 3.053 -12.965 15.053 1.00 70.75 177 GLU A O 1
ATOM 1399 N N . GLN A 1 178 ? 0.820 -13.077 15.146 1.00 60.28 178 GLN A N 1
ATOM 1400 C CA . GLN A 1 178 ? 0.658 -13.211 13.688 1.00 60.28 178 GLN A CA 1
ATOM 1401 C C . GLN A 1 178 ? 1.241 -12.010 12.926 1.00 60.28 178 GLN A C 1
ATOM 1403 O O . GLN A 1 178 ? 1.890 -12.179 11.893 1.00 60.28 178 GLN A O 1
ATOM 1408 N N . ASN A 1 179 ? 1.059 -10.799 13.455 1.00 60.00 179 ASN A N 1
ATOM 1409 C CA . ASN A 1 179 ? 1.609 -9.584 12.865 1.00 60.00 179 ASN A CA 1
ATOM 1410 C C . ASN A 1 179 ? 3.108 -9.460 13.034 1.00 60.00 179 ASN A C 1
ATOM 1412 O O . ASN A 1 179 ? 3.773 -9.057 12.091 1.00 60.00 179 ASN A O 1
ATOM 1416 N N . ARG A 1 180 ? 3.660 -9.828 14.188 1.00 66.06 180 ARG A N 1
ATOM 1417 C CA . ARG A 1 180 ? 5.105 -9.810 14.413 1.00 66.06 180 ARG A CA 1
ATOM 1418 C C . ARG A 1 180 ? 5.812 -10.716 13.404 1.00 66.06 180 ARG A C 1
ATOM 1420 O O . ARG A 1 180 ? 6.815 -10.322 12.821 1.00 66.06 180 ARG A O 1
ATOM 1427 N N . GLN A 1 181 ? 5.227 -11.878 13.111 1.00 68.38 181 GLN A N 1
ATOM 1428 C CA . GLN A 1 181 ? 5.707 -12.773 12.056 1.00 68.38 181 GLN A CA 1
ATOM 1429 C C . GLN A 1 181 ? 5.558 -12.179 10.647 1.00 68.38 181 GLN A C 1
ATOM 1431 O O . GLN A 1 181 ? 6.409 -12.423 9.793 1.00 68.38 181 GLN A O 1
ATOM 1436 N N . ALA A 1 182 ? 4.497 -11.409 10.386 1.00 56.06 182 ALA A N 1
ATOM 1437 C CA . ALA A 1 182 ? 4.323 -10.700 9.122 1.00 56.06 182 ALA A CA 1
ATOM 1438 C C . ALA A 1 182 ? 5.311 -9.527 8.972 1.00 56.06 182 ALA A C 1
ATOM 1440 O O . ALA A 1 182 ? 5.909 -9.400 7.909 1.00 56.06 182 ALA A O 1
ATOM 1441 N N . CYS A 1 183 ? 5.535 -8.715 10.013 1.00 57.72 183 CYS A N 1
ATOM 1442 C CA . CYS A 1 183 ? 6.520 -7.627 10.011 1.00 57.72 183 CYS A CA 1
ATOM 1443 C C . CYS A 1 183 ? 7.936 -8.215 9.799 1.00 57.72 183 CYS A C 1
ATOM 1445 O O . CYS A 1 183 ? 8.627 -7.800 8.878 1.00 57.72 183 CYS A O 1
ATOM 1447 N N . ALA A 1 184 ? 8.318 -9.276 10.524 1.00 65.25 184 ALA A N 1
ATOM 1448 C CA . ALA A 1 184 ? 9.647 -9.901 10.418 1.00 65.25 184 ALA A CA 1
ATOM 1449 C C . ALA A 1 184 ? 9.968 -10.547 9.054 1.00 65.25 184 ALA A C 1
ATOM 1451 O O . ALA A 1 184 ? 11.131 -10.781 8.747 1.00 65.25 184 ALA A O 1
ATOM 1452 N N . LYS A 1 185 ? 8.957 -10.886 8.245 1.00 58.06 185 LYS A N 1
ATOM 1453 C CA . LYS A 1 185 ? 9.152 -11.433 6.890 1.00 58.06 185 LYS A CA 1
ATOM 1454 C C . LYS A 1 185 ? 9.275 -10.359 5.807 1.00 58.06 185 LYS A C 1
ATOM 1456 O O . LYS A 1 185 ? 9.640 -10.707 4.689 1.00 58.06 185 LYS A O 1
ATOM 1461 N N . ASN A 1 186 ? 8.896 -9.116 6.111 1.00 50.88 186 ASN A N 1
ATOM 1462 C CA . ASN A 1 186 ? 8.780 -8.020 5.142 1.00 50.88 186 ASN A CA 1
ATOM 1463 C C . ASN A 1 186 ? 9.687 -6.812 5.467 1.00 50.88 186 ASN A C 1
ATOM 1465 O O . ASN A 1 186 ? 9.678 -5.834 4.714 1.00 50.88 186 ASN A O 1
ATOM 1469 N N . GLU A 1 187 ? 10.433 -6.860 6.576 1.00 45.50 187 GLU A N 1
ATOM 1470 C CA . GLU A 1 187 ? 11.625 -6.027 6.815 1.00 45.50 187 GLU A CA 1
ATOM 1471 C C . GLU A 1 187 ? 12.842 -6.591 6.073 1.00 45.50 187 GLU A C 1
ATOM 1473 O O . GLU A 1 187 ? 13.567 -5.765 5.466 1.00 45.50 187 GLU A O 1
#

Secondary structure (DSSP, 8-state):
-HHHHHHHHHHHHHH-TTHHHHHHHHHHHHHHHHHHHHHHHHHHHHHHHHHHHHHHHTTTT-S---HHHHHHHHHHHHHHHHHS-GGG-TT-HHHHHHHHHHHHHHHHHHHHHHHHHH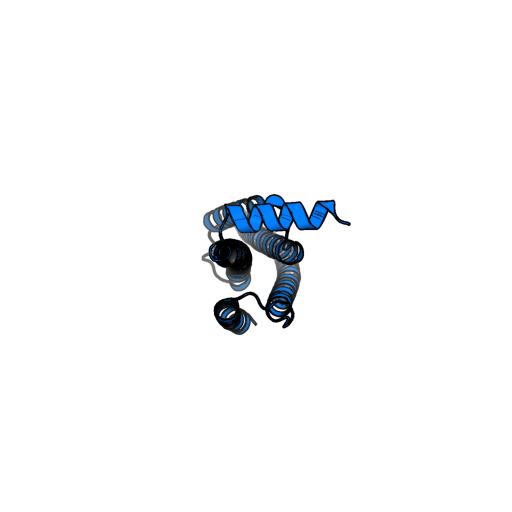HHHHHHTTSS-HHHHHHHHHHHHHHHHHHHHHHHHHHHHHHHHHH-GGG--TTHHHHHHHHHHHHHHH-

Radius of gyration: 24.81 Å; chains: 1; bounding box: 54×27×80 Å

Sequence (187 aa):
MKKLIIAILVILAVFGGKRLPGLVSEHIQAKNVANTAEYNQAISAILEANKLALTHSDHFINDNFSPSAAADDITKIRNMLYRIDAEQFPRLPKLHQIALHSLQVSHEMIRIRLDAHMVIGRVKHHKITPEQAKLDAAELARETDEKLARGKGILKELCNYIEAPERTLIGIDQIREQNRQACAKNE

Foldseek 3Di:
DVVVVVVVVVVCVVCPVVVVVVVVVVVVVVVLVLVVVLVVVLVVLLLVLLVLLVVLLVPLDDPPDDLVVLVVVLVVLVVSLVVLDCVSVVPPVPSSVLSNQSSVLSNQSSVLSNQLVVLVVCVVVVVDDPVVSVVSSVVSVVSSVVSVVSNLVSLVVVLVVLPPPVPDRPPSVVVNVVSVVVNVVSD